Protein AF-A0A9P7BNQ9-F1 (afdb_monomer_lite)

Radius of gyration: 32.79 Å; chains: 1; bounding box: 95×55×80 Å

InterPro domains:
  IPR036397 Ribonuclease H superfamily [G3DSA:3.30.420.10] (17-223)
  IPR038717 Tc1-like transposase, DDE domain [PF13358] (156-223)

Organism: Rhizopus oryzae (NCBI:txid64495)

Structure (mmCIF, N/CA/C/O backbone):
data_AF-A0A9P7BNQ9-F1
#
_entry.id   AF-A0A9P7BNQ9-F1
#
loop_
_atom_site.group_PDB
_atom_site.id
_atom_site.type_symbol
_atom_site.label_atom_id
_atom_site.label_alt_id
_atom_site.label_comp_id
_atom_site.label_asym_id
_atom_site.label_entity_id
_atom_site.label_seq_id
_atom_site.pdbx_PDB_ins_code
_atom_site.Cartn_x
_atom_site.Cartn_y
_atom_site.Cartn_z
_atom_site.occupancy
_atom_site.B_iso_or_equiv
_atom_site.auth_seq_id
_atom_site.auth_comp_id
_atom_site.auth_asym_id
_atom_site.auth_atom_id
_atom_site.pdbx_PDB_model_num
ATOM 1 N N . MET A 1 1 ? -55.044 -30.433 34.835 1.00 41.53 1 MET A N 1
ATOM 2 C CA . MET A 1 1 ? -53.618 -30.325 34.464 1.00 41.53 1 MET A CA 1
ATOM 3 C C . MET A 1 1 ? -52.814 -30.305 35.751 1.00 41.53 1 MET A C 1
ATOM 5 O O . MET A 1 1 ? -52.710 -29.262 36.387 1.00 41.53 1 MET A O 1
ATOM 9 N N . GLU A 1 2 ? -52.365 -31.479 36.192 1.00 41.28 2 GLU A N 1
ATOM 10 C CA . GLU A 1 2 ? -51.482 -31.615 37.352 1.00 41.28 2 GLU A CA 1
ATOM 11 C C . GLU A 1 2 ? -50.128 -30.976 37.041 1.00 41.28 2 GLU A C 1
ATOM 13 O O . GLU A 1 2 ? -49.539 -31.198 35.983 1.00 41.28 2 GLU A O 1
ATOM 18 N N . LYS A 1 3 ? -49.645 -30.140 37.961 1.00 47.50 3 LYS A N 1
ATOM 19 C CA . LYS A 1 3 ? -48.278 -29.631 37.917 1.00 47.50 3 LYS A CA 1
ATOM 20 C C . LYS A 1 3 ? -47.369 -30.780 38.341 1.00 47.50 3 LYS A C 1
ATOM 22 O O . LYS A 1 3 ? -47.388 -31.160 39.506 1.00 47.50 3 LYS A O 1
ATOM 27 N N . ASN A 1 4 ? -46.582 -31.308 37.407 1.00 42.94 4 ASN A N 1
ATOM 28 C CA . ASN A 1 4 ? -45.502 -32.253 37.686 1.00 42.94 4 ASN A CA 1
ATOM 29 C C . ASN A 1 4 ? -44.459 -31.583 38.598 1.00 42.94 4 ASN A C 1
ATOM 31 O O . ASN A 1 4 ? -43.498 -30.973 38.129 1.00 42.94 4 ASN A O 1
ATOM 35 N N . GLY A 1 5 ? -44.684 -31.639 39.910 1.00 55.44 5 GLY A N 1
ATOM 36 C CA . GLY A 1 5 ? -43.767 -31.154 40.933 1.00 55.44 5 GLY A CA 1
ATOM 37 C C . GLY A 1 5 ? -42.676 -32.185 41.171 1.00 55.44 5 GLY A C 1
ATOM 38 O O . GLY A 1 5 ? -42.797 -33.010 42.069 1.00 55.44 5 GLY A O 1
ATOM 39 N N . GLY A 1 6 ? -41.633 -32.168 40.342 1.00 59.59 6 GLY A N 1
ATOM 40 C CA . GLY A 1 6 ? -40.443 -32.982 40.578 1.00 59.59 6 GLY A CA 1
ATOM 41 C C . GLY A 1 6 ? -39.765 -32.590 41.894 1.00 59.59 6 GLY A C 1
ATOM 42 O O . GLY A 1 6 ? -39.545 -31.407 42.156 1.00 59.59 6 GLY A O 1
ATOM 43 N N . THR A 1 7 ? -39.436 -33.577 42.723 1.00 70.56 7 THR A N 1
ATOM 44 C CA . THR A 1 7 ? -38.715 -33.374 43.985 1.00 70.56 7 THR A CA 1
ATOM 45 C C . THR A 1 7 ? -37.227 -33.154 43.709 1.00 70.56 7 THR A C 1
ATOM 47 O O . THR A 1 7 ? -36.610 -33.901 42.950 1.00 70.56 7 THR A O 1
ATOM 50 N N . ILE A 1 8 ? -36.635 -32.129 44.323 1.00 69.00 8 ILE A N 1
ATOM 51 C CA . ILE A 1 8 ? -35.202 -31.824 44.213 1.00 69.00 8 ILE A CA 1
ATOM 52 C C . ILE A 1 8 ? -34.405 -32.858 45.023 1.00 69.00 8 ILE A C 1
ATOM 54 O O . ILE A 1 8 ? -34.778 -33.188 46.148 1.00 69.00 8 ILE A O 1
ATOM 58 N N . LEU A 1 9 ? -33.308 -33.371 44.455 1.00 65.88 9 LEU A N 1
ATOM 59 C CA . LEU A 1 9 ? -32.438 -34.337 45.129 1.00 65.88 9 LEU A CA 1
ATOM 60 C C . LEU A 1 9 ? -31.854 -33.752 46.429 1.00 65.88 9 LEU A C 1
ATOM 62 O O . LEU A 1 9 ? -31.409 -32.597 46.429 1.00 65.88 9 LEU A O 1
ATOM 66 N N . PRO A 1 10 ? -31.794 -34.534 47.524 1.00 71.19 10 PRO A N 1
ATOM 67 C CA . PRO A 1 10 ? -31.191 -34.084 48.772 1.00 71.19 10 PRO A CA 1
ATOM 68 C C . PRO A 1 10 ? -29.730 -33.676 48.531 1.00 71.19 10 PRO A C 1
ATOM 70 O O . PRO A 1 10 ? -28.917 -34.473 48.070 1.00 71.19 10 PRO A O 1
ATOM 73 N N . GLY A 1 11 ? -29.419 -32.406 48.808 1.00 67.56 11 GLY A N 1
ATOM 74 C CA . GLY A 1 11 ? -28.103 -31.794 48.580 1.00 67.56 11 GLY A CA 1
ATOM 75 C C . GLY A 1 11 ? -28.036 -30.795 47.417 1.00 67.56 11 GLY A C 1
ATOM 76 O O . GLY A 1 11 ? -27.066 -30.040 47.335 1.00 67.56 11 GLY A O 1
ATOM 77 N N . TYR A 1 12 ? -29.054 -30.723 46.553 1.00 72.62 12 TYR A N 1
ATOM 78 C CA . TYR A 1 12 ? -29.095 -29.760 45.449 1.00 72.62 12 TYR A CA 1
ATOM 79 C C . TYR A 1 12 ? -29.867 -28.494 45.849 1.00 72.62 12 TYR A C 1
ATOM 81 O O . TYR A 1 12 ? -31.018 -28.570 46.272 1.00 72.62 12 TYR A O 1
ATOM 89 N N . LYS A 1 13 ? -29.244 -27.315 45.720 1.00 72.88 13 LYS A N 1
ATOM 90 C CA . LYS A 1 13 ? -29.908 -26.029 45.991 1.00 72.88 13 LYS A CA 1
ATOM 91 C C . LYS A 1 13 ? -30.608 -25.535 44.720 1.00 72.88 13 LYS A C 1
ATOM 93 O O . LYS A 1 13 ? -29.928 -25.401 43.700 1.00 72.88 13 LYS A O 1
ATOM 98 N N . PRO A 1 14 ? -31.921 -25.247 44.739 1.00 70.38 14 PRO A N 1
ATOM 99 C CA . PRO A 1 14 ? -32.601 -24.675 43.583 1.00 70.38 14 PRO A CA 1
ATOM 100 C C . PRO A 1 14 ? -31.987 -23.326 43.198 1.00 70.38 14 PRO A C 1
ATOM 102 O O . PRO A 1 14 ? -31.536 -22.559 44.049 1.00 70.38 14 PRO A O 1
ATOM 105 N N . ALA A 1 15 ? -32.002 -23.008 41.900 1.00 61.06 15 ALA A N 1
ATOM 106 C CA . ALA A 1 15 ? -31.429 -21.768 41.368 1.00 61.06 15 ALA A CA 1
ATOM 107 C C . ALA A 1 15 ? -32.019 -20.496 42.014 1.00 61.06 15 ALA A C 1
ATOM 109 O O . ALA A 1 15 ? -31.353 -19.465 42.058 1.00 61.06 15 ALA A O 1
ATOM 110 N N . SER A 1 16 ? -33.238 -20.577 42.556 1.00 65.56 16 SER A N 1
ATOM 111 C CA . SER A 1 16 ? -33.899 -19.517 43.325 1.00 65.56 16 SER A CA 1
ATOM 112 C C . SER A 1 16 ? -33.275 -19.250 44.703 1.00 65.56 16 SER A C 1
ATOM 114 O O . SER A 1 16 ? -33.408 -18.145 45.217 1.00 65.56 16 SER A O 1
ATOM 116 N N . GLU A 1 17 ? -32.589 -20.227 45.304 1.00 67.88 17 GLU A N 1
ATOM 117 C CA . GLU A 1 17 ? -31.941 -20.119 46.624 1.00 67.88 17 GLU A CA 1
ATOM 118 C C . GLU A 1 17 ? -30.453 -19.750 46.540 1.00 67.88 17 GLU A C 1
ATOM 120 O O . GLU A 1 17 ? -29.814 -19.424 47.547 1.00 67.88 17 GLU A O 1
ATOM 125 N N . VAL A 1 18 ? -29.878 -19.763 45.335 1.00 69.75 18 VAL A N 1
ATOM 126 C CA . VAL A 1 18 ? -28.514 -19.286 45.106 1.00 69.75 18 VAL A CA 1
ATOM 127 C C . VAL A 1 18 ? -28.521 -17.758 45.174 1.00 69.75 18 VAL A C 1
ATOM 129 O O . VAL A 1 18 ? -28.841 -17.072 44.203 1.00 69.75 18 VAL A O 1
ATOM 132 N N . LYS A 1 19 ? -28.150 -17.198 46.334 1.00 54.53 19 LYS A N 1
ATOM 133 C CA . LYS A 1 19 ? -27.909 -15.753 46.472 1.00 54.53 19 LYS A CA 1
ATOM 134 C C . LYS A 1 19 ? -26.882 -15.316 45.422 1.00 54.53 19 LYS A C 1
ATOM 136 O O . LYS A 1 19 ? -25.728 -15.746 45.469 1.00 54.53 19 LYS A O 1
ATOM 141 N N . ARG A 1 20 ? -27.279 -14.439 44.494 1.00 53.41 20 ARG A N 1
ATOM 142 C CA . ARG A 1 20 ? -26.332 -13.755 43.603 1.00 53.41 20 ARG A CA 1
ATOM 143 C C . ARG A 1 20 ? -25.376 -12.954 44.489 1.00 53.41 20 ARG A C 1
ATOM 145 O O . ARG A 1 20 ? -25.826 -12.101 45.251 1.00 53.41 20 ARG A O 1
ATOM 152 N N . LYS A 1 21 ? -24.072 -13.249 44.438 1.00 49.69 21 LYS A N 1
ATOM 153 C CA . LYS A 1 21 ? -23.062 -12.386 45.070 1.00 49.69 21 LYS A CA 1
ATOM 154 C C . LYS A 1 21 ? -23.231 -10.987 44.476 1.00 49.69 21 LYS A C 1
ATOM 156 O O . LYS A 1 21 ? -23.180 -10.845 43.258 1.00 49.69 21 LYS A O 1
ATOM 161 N N . GLY A 1 22 ? -23.467 -9.987 45.323 1.00 49.16 22 GLY A N 1
ATOM 162 C CA . GLY A 1 22 ? -23.451 -8.591 44.898 1.00 49.16 22 GLY A CA 1
ATOM 163 C C . GLY A 1 22 ? -22.120 -8.279 44.217 1.00 49.16 22 GLY A C 1
ATOM 164 O O . GLY A 1 22 ? -21.075 -8.786 44.632 1.00 49.16 22 GLY A O 1
ATOM 165 N N . ASN A 1 23 ? -22.161 -7.497 43.140 1.00 56.72 23 ASN A N 1
ATOM 166 C CA . ASN A 1 23 ? -20.952 -7.066 42.454 1.00 56.72 23 ASN A CA 1
ATOM 167 C C . ASN A 1 23 ? -20.111 -6.248 43.441 1.00 56.72 23 ASN A C 1
ATOM 169 O O . ASN A 1 23 ? -20.526 -5.167 43.849 1.00 56.72 23 ASN A O 1
ATOM 173 N N . ASN A 1 24 ? -18.935 -6.746 43.824 1.00 56.19 24 ASN A N 1
ATOM 174 C CA . ASN A 1 24 ? -17.938 -5.922 44.501 1.00 56.19 24 ASN A CA 1
ATOM 175 C C . ASN A 1 24 ? -17.509 -4.840 43.503 1.00 56.19 24 ASN A C 1
ATOM 177 O O . ASN A 1 24 ? -16.727 -5.116 42.590 1.00 56.19 24 ASN A O 1
ATOM 181 N N . VAL A 1 25 ? -18.067 -3.636 43.625 1.00 60.28 25 VAL A N 1
ATOM 182 C CA . VAL A 1 25 ? -17.695 -2.494 42.790 1.00 60.28 25 VAL A CA 1
ATOM 183 C C . VAL A 1 25 ? -16.278 -2.087 43.194 1.00 60.28 25 VAL A C 1
ATOM 185 O O . VAL A 1 25 ? -16.073 -1.423 44.201 1.00 60.28 25 VAL A O 1
ATOM 188 N N . LYS A 1 26 ? -15.280 -2.557 42.439 1.00 66.94 26 LYS A N 1
ATOM 189 C CA . LYS A 1 26 ? -13.856 -2.279 42.700 1.00 66.94 26 LYS A CA 1
ATOM 190 C C . LYS A 1 26 ? -13.439 -0.843 42.349 1.00 66.94 26 LYS A C 1
ATOM 192 O O . LYS A 1 26 ? -12.344 -0.429 42.709 1.00 66.94 26 LYS A O 1
ATOM 197 N N . LEU A 1 27 ? -14.276 -0.106 41.619 1.00 75.19 27 LEU A N 1
ATOM 198 C CA . LEU A 1 27 ? -13.987 1.240 41.124 1.00 75.19 27 LEU A CA 1
ATOM 199 C C . LEU A 1 27 ? -14.905 2.260 41.803 1.00 75.19 27 LEU A C 1
ATOM 201 O O . LEU A 1 27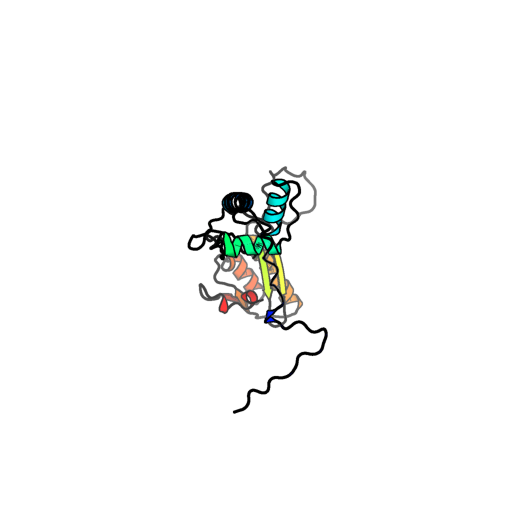 ? -16.121 2.215 41.624 1.00 75.19 27 LEU A O 1
ATOM 205 N N . THR A 1 28 ? -14.318 3.159 42.590 1.00 82.94 28 THR A N 1
ATOM 206 C CA . THR A 1 28 ? -15.021 4.234 43.299 1.00 82.94 28 THR A CA 1
ATOM 207 C C . THR A 1 28 ? -15.291 5.426 42.373 1.00 82.94 28 THR A C 1
ATOM 209 O O . THR A 1 28 ? -14.910 5.441 41.197 1.00 82.94 28 THR A O 1
ATOM 212 N N . GLU A 1 29 ? -15.980 6.441 42.894 1.00 81.06 29 GLU A N 1
ATOM 213 C CA . GLU A 1 29 ? -16.222 7.684 42.157 1.00 81.06 29 GLU A CA 1
ATOM 214 C C . GLU A 1 29 ? -14.923 8.463 41.896 1.00 81.06 29 GLU A C 1
ATOM 216 O O . GLU A 1 29 ? -14.718 8.958 40.794 1.00 81.06 29 GLU A O 1
ATOM 221 N N . GLU A 1 30 ? -13.979 8.444 42.839 1.00 84.00 30 GLU A N 1
ATOM 222 C CA . GLU A 1 30 ? -12.648 9.052 4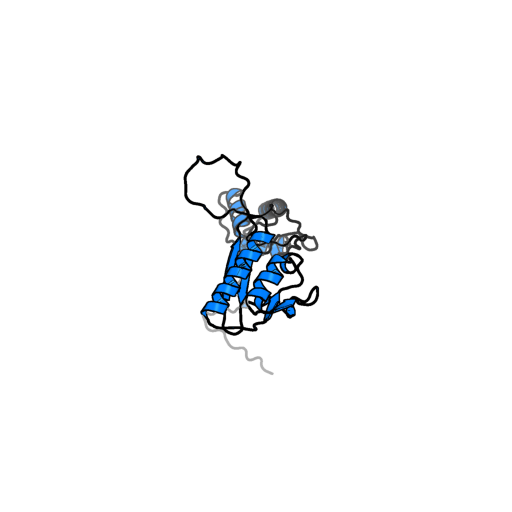2.682 1.00 84.00 30 GLU A CA 1
ATOM 223 C C . GLU A 1 30 ? -11.849 8.411 41.537 1.00 84.00 30 GLU A C 1
ATOM 225 O O . GLU A 1 30 ? -11.247 9.107 40.721 1.00 84.00 30 GLU A O 1
ATOM 230 N N . HIS A 1 31 ? -11.909 7.080 41.407 1.00 85.69 31 HIS A N 1
ATOM 231 C CA . HIS A 1 31 ? -11.294 6.370 40.280 1.00 85.69 31 HIS A CA 1
ATOM 232 C C . HIS A 1 31 ? -11.950 6.754 38.945 1.00 85.69 31 HIS A C 1
ATOM 234 O O . HIS A 1 31 ? -11.293 6.771 37.909 1.00 85.69 31 HIS A O 1
ATOM 240 N N . SER A 1 32 ? -13.251 7.060 38.969 1.00 85.50 32 SER A N 1
ATOM 241 C CA . SER A 1 32 ? -14.009 7.465 37.781 1.00 85.50 32 SER A CA 1
ATOM 242 C C . SER A 1 32 ? -13.563 8.851 37.308 1.00 85.50 32 SER A C 1
ATOM 244 O O . SER A 1 32 ? -13.264 9.014 36.131 1.00 85.50 32 SER A O 1
ATOM 246 N N . GLN A 1 33 ? -13.421 9.804 38.233 1.00 86.25 33 GLN A N 1
ATOM 247 C CA . GLN A 1 33 ? -12.929 11.158 37.948 1.00 86.25 33 GLN A CA 1
ATOM 248 C C . GLN A 1 33 ? -11.477 11.165 37.458 1.00 86.25 33 GLN A C 1
ATOM 250 O O . GLN A 1 33 ? -11.134 11.908 36.542 1.00 86.25 33 GLN A O 1
ATOM 255 N N . ASN A 1 34 ? -10.620 10.319 38.038 1.00 87.44 34 ASN A N 1
ATOM 256 C CA . ASN A 1 34 ? -9.235 10.189 37.594 1.00 87.44 34 ASN A CA 1
ATOM 257 C C . ASN A 1 34 ? -9.141 9.644 36.159 1.00 87.44 34 ASN A C 1
ATOM 259 O O . ASN A 1 34 ? -8.402 10.197 35.348 1.00 87.44 34 ASN A O 1
ATOM 263 N N . LEU A 1 35 ? -9.924 8.609 35.830 1.00 85.88 35 LEU A N 1
ATOM 264 C CA . LEU A 1 35 ? -9.986 8.063 34.471 1.00 85.88 35 LEU A CA 1
ATOM 265 C C . LEU A 1 35 ? -10.541 9.076 33.470 1.00 85.88 35 LEU A C 1
ATOM 267 O O . LEU A 1 35 ? -10.014 9.165 32.367 1.00 85.88 35 LEU A O 1
ATOM 271 N N . ASP A 1 36 ? -11.567 9.836 33.851 1.00 86.06 36 ASP A N 1
ATOM 272 C CA . ASP A 1 36 ? -12.145 10.890 33.014 1.00 86.06 36 ASP A CA 1
ATOM 273 C C . ASP A 1 36 ? -11.082 11.946 32.666 1.00 86.06 36 ASP A C 1
ATOM 275 O O . ASP A 1 36 ? -10.769 12.156 31.494 1.00 86.06 36 ASP A O 1
ATOM 279 N N . ALA A 1 37 ? -10.398 12.488 33.680 1.00 86.62 37 ALA A N 1
ATOM 280 C CA . ALA A 1 37 ? -9.325 13.465 33.494 1.00 86.62 37 ALA A CA 1
ATOM 281 C C . ALA A 1 37 ? -8.128 12.906 32.698 1.00 86.62 37 ALA A C 1
ATOM 283 O O . ALA A 1 37 ? -7.523 13.611 31.886 1.00 86.62 37 ALA A O 1
ATOM 284 N N . PHE A 1 38 ? -7.770 11.637 32.915 1.00 86.31 38 PHE A N 1
ATOM 285 C CA . PHE A 1 38 ? -6.690 10.980 32.180 1.00 86.31 38 PHE A CA 1
ATOM 286 C C . PHE A 1 38 ? -7.039 10.794 30.699 1.00 86.31 38 PHE A C 1
ATOM 288 O O . PHE A 1 38 ? -6.207 11.079 29.836 1.00 86.31 38 PHE A O 1
ATOM 295 N N . ILE A 1 39 ? -8.263 10.357 30.392 1.00 85.75 39 ILE A N 1
ATOM 296 C CA . ILE A 1 39 ? -8.728 10.139 29.016 1.00 85.75 39 ILE A CA 1
ATOM 297 C C . ILE A 1 39 ? -8.904 11.474 28.283 1.00 85.75 39 ILE A C 1
ATOM 299 O O . ILE A 1 39 ? -8.540 11.555 27.111 1.00 85.75 39 ILE A O 1
ATOM 303 N N . GLU A 1 40 ? -9.383 12.524 28.955 1.00 80.56 40 GLU A N 1
ATOM 304 C CA . GLU A 1 40 ? -9.451 13.877 28.382 1.00 80.56 40 GLU A CA 1
ATOM 305 C C . GLU A 1 40 ? -8.058 14.415 28.021 1.00 80.56 40 GLU A C 1
ATOM 307 O O . GLU A 1 40 ? -7.868 14.988 26.948 1.00 80.56 40 GLU A O 1
ATOM 312 N N . LYS A 1 41 ? -7.055 14.187 28.880 1.00 84.19 41 LYS A N 1
ATOM 313 C CA . LYS A 1 41 ? -5.667 14.606 28.627 1.00 84.19 41 LYS A CA 1
ATOM 314 C C . LYS A 1 41 ? -4.957 13.736 27.580 1.00 84.19 41 LYS A C 1
ATOM 316 O O . LYS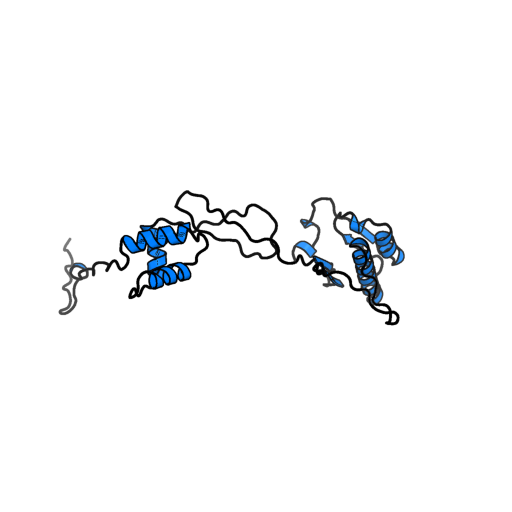 A 1 41 ? -4.071 14.221 26.875 1.00 84.19 41 LYS A O 1
ATOM 321 N N . HIS A 1 42 ? -5.322 12.458 27.486 1.00 81.19 42 HIS A N 1
ATOM 322 C CA . HIS A 1 42 ? -4.698 11.466 26.610 1.00 81.19 42 HIS A CA 1
ATOM 323 C C . HIS A 1 42 ? -5.760 10.686 25.813 1.00 81.19 42 HIS A C 1
ATOM 325 O O . HIS A 1 42 ? -5.986 9.500 26.072 1.00 81.19 42 HIS A O 1
ATOM 331 N N . PRO A 1 43 ? -6.388 11.298 24.791 1.00 76.44 43 PRO A N 1
ATOM 332 C CA . PRO A 1 43 ? -7.505 10.683 24.073 1.00 76.44 43 PRO A CA 1
ATOM 333 C C . PRO A 1 43 ? -7.107 9.408 23.312 1.00 76.44 43 PRO A C 1
ATOM 335 O O . PRO A 1 43 ? -7.955 8.574 23.016 1.00 76.44 43 PRO A O 1
ATOM 338 N N . THR A 1 44 ? -5.825 9.192 23.015 1.00 72.38 44 THR A N 1
ATOM 339 C CA . THR A 1 44 ? -5.317 7.993 22.322 1.00 72.38 44 THR A CA 1
ATOM 340 C C . THR A 1 44 ? -4.885 6.856 23.257 1.00 72.38 44 THR A C 1
ATOM 342 O O . THR A 1 44 ? -4.410 5.831 22.768 1.00 72.38 44 THR A O 1
ATOM 345 N N . CYS A 1 45 ? -5.035 7.001 24.581 1.00 77.69 45 CYS A N 1
ATOM 346 C CA . CYS A 1 45 ? -4.551 6.006 25.544 1.00 77.69 45 CYS A CA 1
ATOM 347 C C . CYS A 1 45 ? -5.201 4.626 25.345 1.00 77.69 45 CYS A C 1
ATOM 349 O O . CYS A 1 45 ? -6.423 4.495 25.170 1.00 77.69 45 CYS A O 1
ATOM 351 N N . ILE A 1 46 ? -4.404 3.558 25.418 1.00 80.62 46 ILE A N 1
ATOM 352 C CA . ILE A 1 46 ? -4.959 2.199 25.447 1.00 80.62 46 ILE A CA 1
ATOM 353 C C . ILE A 1 46 ? -5.461 1.864 26.857 1.00 80.62 46 ILE A C 1
ATOM 355 O O . ILE A 1 46 ? -5.149 2.539 27.834 1.00 80.62 46 ILE A O 1
ATOM 359 N N . VAL A 1 47 ? -6.296 0.825 26.978 1.00 84.31 47 VAL A N 1
ATOM 360 C CA . VAL A 1 47 ? -6.842 0.403 28.288 1.00 84.31 47 VAL A CA 1
ATOM 361 C C . VAL A 1 47 ? -5.717 0.077 29.279 1.00 84.31 47 VAL A C 1
ATOM 363 O O . VAL A 1 47 ? -5.865 0.337 30.471 1.00 84.31 47 VAL A O 1
ATOM 366 N N . LYS A 1 48 ? -4.589 -0.442 28.779 1.00 85.69 48 LYS A N 1
ATOM 367 C CA . LYS A 1 48 ? -3.388 -0.723 29.567 1.00 85.69 48 LYS A CA 1
ATOM 368 C C . LYS A 1 48 ? -2.835 0.541 30.226 1.00 85.69 48 LYS A C 1
ATOM 370 O O . LYS A 1 48 ? -2.742 0.568 31.444 1.00 85.69 48 LYS A O 1
ATOM 375 N N . ASP A 1 49 ? -2.604 1.604 29.457 1.00 84.94 49 ASP A N 1
ATOM 376 C CA . ASP A 1 49 ? -2.077 2.879 29.969 1.00 84.94 49 ASP A CA 1
ATOM 377 C C . ASP A 1 49 ? -3.006 3.496 31.024 1.00 84.94 49 ASP A C 1
ATOM 379 O O . ASP A 1 49 ? -2.558 3.973 32.062 1.00 84.94 49 ASP A O 1
ATOM 383 N N . ALA A 1 50 ? -4.322 3.440 30.789 1.00 84.69 50 ALA A N 1
ATOM 384 C CA . ALA A 1 50 ? -5.312 3.910 31.757 1.00 84.69 50 ALA A CA 1
ATOM 385 C C . ALA A 1 50 ? -5.313 3.066 33.044 1.00 84.69 50 ALA A C 1
ATOM 387 O O . ALA A 1 50 ? -5.537 3.588 34.133 1.00 84.69 50 ALA A O 1
ATOM 388 N N . THR A 1 51 ? -5.048 1.761 32.933 1.00 87.06 51 THR A N 1
ATOM 389 C CA . THR A 1 51 ? -4.929 0.860 34.088 1.00 87.06 51 THR A CA 1
ATOM 390 C C . THR A 1 51 ? -3.646 1.146 34.872 1.00 87.06 51 THR A C 1
ATOM 392 O O . THR A 1 51 ? -3.690 1.215 36.097 1.00 87.06 51 THR A O 1
ATOM 395 N N . GLU A 1 52 ? -2.527 1.364 34.178 1.00 86.88 52 GLU A N 1
ATOM 396 C CA . GLU A 1 52 ? -1.237 1.732 34.774 1.00 86.88 52 GLU A CA 1
ATOM 397 C C . GLU A 1 52 ? -1.336 3.069 35.516 1.00 86.88 52 GLU A C 1
ATOM 399 O O . GLU A 1 52 ? -1.020 3.123 36.702 1.00 86.88 52 GLU A O 1
ATOM 404 N N . SER A 1 53 ? -1.892 4.105 34.882 1.00 86.62 53 SER A N 1
ATOM 405 C CA . SER A 1 53 ? -2.086 5.421 35.504 1.00 86.62 53 SER A CA 1
ATOM 406 C C . SER A 1 53 ? -2.969 5.363 36.760 1.00 86.62 53 SER A C 1
ATOM 408 O O . SER A 1 53 ? -2.686 6.027 37.764 1.00 86.62 53 SER A O 1
ATOM 410 N N . LEU A 1 54 ? -4.006 4.519 36.747 1.00 86.94 54 LEU A N 1
ATOM 411 C CA . LEU A 1 54 ? -4.864 4.300 37.909 1.00 86.94 54 LEU A CA 1
ATOM 412 C C . LEU A 1 54 ? -4.101 3.607 39.052 1.00 86.94 54 LEU A C 1
ATOM 414 O O . LEU A 1 54 ? -4.225 4.005 40.210 1.00 86.94 54 LEU A O 1
ATOM 418 N N . CYS A 1 55 ? -3.300 2.587 38.738 1.00 85.31 55 CYS A N 1
ATOM 419 C CA . CYS A 1 55 ? -2.474 1.877 39.717 1.00 85.31 55 CYS A CA 1
ATOM 420 C C . CYS A 1 55 ? -1.333 2.746 40.277 1.00 85.31 55 CYS A C 1
ATOM 422 O O . CYS A 1 55 ? -0.985 2.596 41.448 1.00 85.31 55 CYS A O 1
ATOM 424 N N . GLU A 1 56 ? -0.773 3.657 39.478 1.00 86.50 56 GLU A N 1
ATOM 425 C CA . GLU A 1 56 ? 0.231 4.637 39.919 1.00 86.50 56 GLU A CA 1
ATOM 426 C C . GLU A 1 56 ? -0.365 5.674 40.876 1.00 86.50 56 GLU A C 1
ATOM 428 O O . GLU A 1 56 ? 0.243 5.999 41.898 1.00 86.50 56 GLU A O 1
ATOM 433 N N . THR A 1 57 ? -1.568 6.169 40.568 1.00 85.50 57 THR A N 1
ATOM 434 C CA . THR A 1 57 ? -2.239 7.203 41.371 1.00 85.50 57 THR A CA 1
ATOM 435 C C . THR A 1 57 ? -2.790 6.642 42.685 1.00 85.50 57 THR A C 1
ATOM 437 O O . THR A 1 57 ? -2.717 7.301 43.722 1.00 85.50 57 THR A O 1
ATOM 440 N N . PHE A 1 58 ? -3.313 5.413 42.668 1.00 85.75 58 PHE A N 1
ATOM 441 C CA . PHE A 1 58 ? -3.908 4.756 43.833 1.00 85.75 58 PHE A CA 1
ATOM 442 C C . PHE A 1 58 ? -3.075 3.534 44.242 1.00 85.75 58 PHE A C 1
ATOM 444 O O . PHE A 1 58 ? -3.359 2.394 43.860 1.00 85.75 58 PHE A O 1
ATOM 451 N N . GLN A 1 59 ? -2.036 3.770 45.048 1.00 75.62 59 GLN A N 1
ATOM 452 C CA . GLN A 1 59 ? -1.156 2.707 45.543 1.00 75.62 59 GLN A CA 1
ATOM 453 C C . GLN A 1 59 ? -1.951 1.652 46.335 1.00 75.62 59 GLN A C 1
ATOM 455 O O . GLN A 1 59 ? -2.620 1.962 47.318 1.00 75.62 59 GLN A O 1
ATOM 460 N N . GLY A 1 60 ? -1.875 0.389 45.901 1.00 75.50 60 GLY A N 1
ATOM 461 C CA . GLY A 1 60 ? -2.597 -0.745 46.503 1.00 75.50 60 GLY A CA 1
ATOM 462 C C . GLY A 1 60 ? -3.817 -1.227 45.709 1.00 75.50 60 GLY A C 1
ATOM 463 O O . GLY A 1 60 ? -4.428 -2.237 46.067 1.00 75.50 60 GLY A O 1
ATOM 464 N N . LEU A 1 61 ? -4.157 -0.561 44.605 1.00 77.88 61 LEU A N 1
ATOM 465 C CA . LEU A 1 61 ? -5.255 -0.964 43.735 1.00 77.88 61 LEU A CA 1
ATOM 466 C C . LEU A 1 61 ? -4.804 -2.038 42.728 1.00 77.88 61 LEU A C 1
ATOM 468 O O . LEU A 1 61 ? -3.995 -1.779 41.844 1.00 77.88 61 LEU A O 1
ATOM 472 N N . THR A 1 62 ? -5.337 -3.262 42.839 1.00 78.88 62 THR A N 1
ATOM 473 C CA . THR A 1 62 ? -5.096 -4.350 41.867 1.00 78.88 62 THR A CA 1
ATOM 474 C C . THR A 1 62 ? -6.349 -4.596 41.030 1.00 78.88 62 THR A C 1
ATOM 476 O O . THR A 1 62 ? -7.314 -5.227 41.485 1.00 78.88 62 THR A O 1
ATOM 479 N N . ILE A 1 63 ? -6.353 -4.087 39.798 1.00 82.31 63 ILE A N 1
ATOM 480 C CA . ILE A 1 63 ? -7.495 -4.173 38.879 1.00 82.31 63 ILE A CA 1
ATOM 481 C C . ILE A 1 63 ? -7.058 -4.789 37.549 1.00 82.31 63 ILE A C 1
ATOM 483 O O . ILE A 1 63 ? -5.942 -4.603 37.087 1.00 82.31 63 ILE A O 1
ATOM 487 N N . ASN A 1 64 ? -7.962 -5.564 36.949 1.00 86.62 64 ASN A N 1
ATOM 488 C CA . ASN A 1 64 ? -7.776 -6.153 35.627 1.00 86.62 64 ASN A CA 1
ATOM 489 C C . ASN A 1 64 ? -8.194 -5.145 34.540 1.00 86.62 64 ASN A C 1
ATOM 491 O O . ASN A 1 64 ? -9.257 -4.533 34.661 1.00 86.62 64 ASN A O 1
ATOM 495 N N . GLU A 1 65 ? -7.424 -5.047 33.455 1.00 83.62 65 GLU A N 1
ATOM 496 C CA . GLU A 1 65 ? -7.706 -4.210 32.276 1.00 83.62 65 GLU A CA 1
ATOM 497 C C . GLU A 1 65 ? -9.155 -4.341 31.771 1.00 83.62 65 GLU A C 1
ATOM 499 O O . GLU A 1 65 ? -9.812 -3.349 31.471 1.00 83.62 65 GLU A O 1
ATOM 504 N N . SER A 1 66 ? -9.717 -5.554 31.757 1.00 83.19 66 SER A N 1
ATOM 505 C CA . SER A 1 66 ? -11.119 -5.797 31.362 1.00 83.19 66 SER A CA 1
ATOM 506 C C . SER A 1 66 ? -12.147 -5.074 32.244 1.00 83.19 66 SER A C 1
ATOM 508 O O . SER A 1 66 ? -13.205 -4.663 31.767 1.00 83.19 66 SER A O 1
ATOM 510 N N . THR A 1 67 ? -11.840 -4.889 33.531 1.00 85.25 67 THR A N 1
ATOM 511 C CA . THR A 1 67 ? -12.701 -4.146 34.464 1.00 85.25 67 THR A CA 1
ATOM 512 C C . THR A 1 67 ? -12.635 -2.648 34.177 1.00 85.25 67 THR A C 1
ATOM 514 O O . THR A 1 67 ? -13.671 -1.988 34.207 1.00 85.25 67 THR A O 1
ATOM 517 N N . VAL A 1 68 ? -11.449 -2.134 33.837 1.00 85.50 68 VAL A N 1
ATOM 518 C CA . VAL A 1 68 ? -11.235 -0.735 33.435 1.00 85.50 68 VAL A CA 1
ATOM 519 C C . VAL A 1 68 ? -11.923 -0.448 32.100 1.00 85.50 68 VAL A C 1
ATOM 521 O O . VAL A 1 68 ? -12.676 0.514 32.001 1.00 85.50 68 VAL A O 1
ATOM 524 N N . TYR A 1 69 ? -11.771 -1.327 31.105 1.00 84.88 69 TYR A N 1
ATOM 525 C CA . TYR A 1 69 ? -12.458 -1.216 29.814 1.00 84.88 69 TYR A CA 1
ATOM 526 C C . TYR A 1 69 ? -13.976 -1.097 29.973 1.00 84.88 69 TYR A C 1
ATOM 528 O O . TYR A 1 69 ? -14.596 -0.192 29.409 1.00 84.88 69 TYR A O 1
ATOM 536 N N . ARG A 1 70 ? -14.575 -1.993 30.767 1.00 83.88 70 ARG A N 1
ATOM 537 C CA . ARG A 1 70 ? -16.017 -1.981 31.015 1.00 83.88 70 ARG A CA 1
ATOM 538 C C . ARG A 1 70 ? -16.453 -0.703 31.725 1.00 83.88 70 ARG A C 1
ATOM 540 O O . ARG A 1 70 ? -17.469 -0.125 31.376 1.00 83.88 70 ARG A O 1
ATOM 547 N N . HIS A 1 71 ? -15.669 -0.226 32.686 1.00 84.81 71 HIS A N 1
ATOM 548 C CA . HIS A 1 71 ? -15.976 1.010 33.406 1.00 84.81 71 HIS A CA 1
ATOM 549 C C . HIS A 1 71 ? -15.928 2.247 32.502 1.00 84.81 71 HIS A C 1
ATOM 551 O O . HIS A 1 71 ? -16.830 3.079 32.552 1.00 84.81 71 HIS A O 1
ATOM 557 N N . ILE A 1 72 ? -14.919 2.329 31.631 1.00 83.25 72 ILE A N 1
ATOM 558 C CA . ILE A 1 72 ? -14.768 3.403 30.639 1.00 83.25 72 ILE A CA 1
ATOM 559 C C . ILE A 1 72 ? -15.954 3.423 29.665 1.00 83.25 72 ILE A C 1
ATOM 561 O O . ILE A 1 72 ? -16.473 4.488 29.345 1.00 83.25 72 ILE A O 1
ATOM 565 N N . THR A 1 73 ? -16.390 2.252 29.202 1.00 79.81 73 THR A N 1
ATOM 566 C CA . THR A 1 73 ? -17.428 2.134 28.166 1.00 79.81 73 THR A CA 1
ATOM 567 C C . THR A 1 73 ? -18.854 2.195 28.714 1.00 79.81 73 THR A C 1
ATOM 569 O O . THR A 1 73 ? -19.709 2.824 28.097 1.00 79.81 73 THR A O 1
ATOM 572 N N . GLU A 1 74 ? -19.126 1.567 29.861 1.00 80.81 74 GLU A N 1
ATOM 573 C CA . GLU A 1 74 ? -20.475 1.468 30.435 1.00 80.81 74 GLU A CA 1
ATOM 574 C C . GLU A 1 74 ? -20.796 2.590 31.429 1.00 80.81 74 GLU A C 1
ATOM 576 O O . GLU A 1 74 ? -21.936 3.043 31.460 1.00 80.81 74 GLU A O 1
ATOM 581 N N . LYS A 1 75 ? -19.830 3.028 32.255 1.00 81.69 75 LYS A N 1
ATOM 582 C CA . LYS A 1 75 ? -20.079 4.029 33.313 1.00 81.69 75 LYS A CA 1
ATOM 583 C C . LYS A 1 75 ? -19.695 5.442 32.885 1.00 81.69 75 LYS A C 1
ATOM 585 O O . LYS A 1 75 ? -20.459 6.368 33.118 1.00 81.69 75 LYS A O 1
ATOM 590 N N . LEU A 1 76 ? -18.513 5.601 32.289 1.00 79.75 76 LEU A N 1
ATOM 591 C CA . LEU A 1 76 ? -18.024 6.899 31.806 1.00 79.75 76 LEU A CA 1
ATOM 592 C C . LEU A 1 76 ? -18.533 7.239 30.396 1.00 79.75 76 LEU A C 1
ATOM 594 O O . LEU A 1 76 ? -18.244 8.308 29.875 1.00 79.75 76 LEU A O 1
ATOM 598 N N . GLU A 1 77 ? -19.270 6.316 29.769 1.00 81.31 77 GLU A N 1
ATOM 599 C CA . GLU A 1 77 ? -19.859 6.460 28.434 1.00 81.31 77 GLU A CA 1
ATOM 600 C C . GLU A 1 77 ? -18.861 6.852 27.328 1.00 81.31 77 GLU A C 1
ATOM 602 O O . GLU A 1 77 ? -19.256 7.299 26.252 1.00 81.31 77 GLU A O 1
ATOM 607 N N . PHE A 1 78 ? -17.557 6.645 27.518 1.00 77.25 78 PHE A N 1
ATOM 608 C CA . PHE A 1 78 ? -16.594 6.885 26.452 1.00 77.25 78 PHE A CA 1
ATOM 609 C C . PHE A 1 78 ? -16.817 5.885 25.327 1.00 77.25 78 PHE A C 1
ATOM 611 O O . PHE A 1 78 ? -16.833 4.666 25.524 1.00 77.25 78 PHE A O 1
ATOM 618 N N . THR A 1 79 ? -16.940 6.406 24.111 1.00 69.75 79 THR A N 1
ATOM 619 C CA . THR A 1 79 ? -17.064 5.566 22.925 1.00 69.75 79 THR A CA 1
ATOM 620 C C . THR A 1 79 ? -15.717 5.504 22.223 1.00 69.75 79 THR A C 1
ATOM 622 O O . THR A 1 79 ? -15.050 6.518 22.020 1.00 69.75 79 THR A O 1
ATOM 625 N N . LEU A 1 80 ? -15.308 4.297 21.834 1.00 63.34 80 LEU A N 1
ATOM 626 C CA . LEU A 1 80 ? -14.139 4.105 20.985 1.00 63.34 80 LEU A CA 1
ATOM 627 C C . LEU A 1 80 ? -14.552 4.429 19.548 1.00 63.34 80 LEU A C 1
ATOM 629 O O . LEU A 1 80 ? -15.006 3.564 18.798 1.00 63.34 80 LEU A O 1
ATOM 633 N N . THR A 1 81 ? -14.503 5.712 19.205 1.00 58.19 81 THR A N 1
ATOM 634 C CA . THR A 1 81 ? -14.898 6.197 17.888 1.00 58.19 81 THR A CA 1
ATOM 635 C C . THR A 1 81 ? -13.713 6.183 16.936 1.00 58.19 81 THR A C 1
ATOM 637 O O . THR A 1 81 ? -12.544 6.314 17.298 1.00 58.19 81 THR A O 1
ATOM 640 N N . 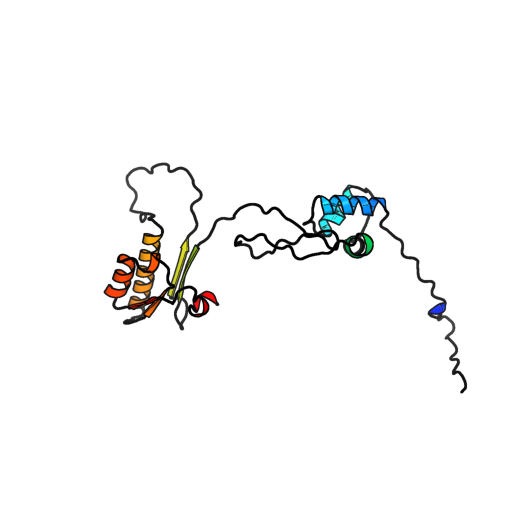ARG A 1 82 ? -14.025 5.960 15.662 1.00 50.22 82 ARG A N 1
ATOM 641 C CA . ARG A 1 82 ? -13.030 5.968 14.599 1.00 50.22 82 ARG A CA 1
ATOM 642 C C . ARG A 1 82 ? -12.651 7.420 14.320 1.00 50.22 82 ARG A C 1
ATOM 644 O O . ARG A 1 82 ? -13.506 8.199 13.909 1.00 50.22 82 ARG A O 1
ATOM 651 N N . THR A 1 83 ? -11.390 7.778 14.533 1.00 53.22 83 THR A N 1
ATOM 652 C CA . THR A 1 83 ? -10.920 9.148 14.306 1.00 53.22 83 THR A CA 1
ATOM 653 C C . THR A 1 83 ? -11.001 9.490 12.817 1.00 53.22 83 THR A C 1
ATOM 655 O O . THR A 1 83 ? -10.573 8.710 11.960 1.00 53.22 83 THR A O 1
ATOM 658 N N . GLN A 1 84 ? -11.553 10.660 12.500 1.00 48.47 84 GLN A N 1
ATOM 659 C CA . GLN A 1 84 ? -11.491 11.242 11.161 1.00 48.47 84 GLN A CA 1
ATOM 660 C C . GLN A 1 84 ? -10.119 11.904 11.015 1.00 48.47 84 GLN A C 1
ATOM 662 O O . GLN A 1 84 ? -9.810 12.878 11.696 1.00 48.47 84 GLN A O 1
ATOM 667 N N . ALA A 1 85 ? -9.265 11.365 10.148 1.00 45.97 85 ALA A N 1
ATOM 668 C CA . ALA A 1 85 ? -8.023 12.043 9.807 1.00 45.97 85 ALA A CA 1
ATOM 669 C C . ALA A 1 85 ? -8.360 13.306 8.998 1.00 45.97 85 ALA A C 1
ATOM 671 O O . ALA A 1 85 ? -8.923 13.204 7.907 1.00 45.97 85 ALA A O 1
ATOM 672 N N . ARG A 1 86 ? -7.987 14.495 9.488 1.00 44.47 86 ARG A N 1
ATOM 673 C CA . ARG A 1 86 ? -7.870 15.678 8.621 1.00 44.47 86 ARG A CA 1
ATOM 674 C C . ARG A 1 86 ? -6.754 15.359 7.621 1.00 44.47 86 ARG A C 1
ATOM 676 O O . ARG A 1 86 ? -5.615 15.133 8.013 1.00 44.47 86 ARG A O 1
ATOM 683 N N . PHE A 1 87 ? -7.131 15.182 6.358 1.00 36.94 87 PHE A N 1
ATOM 684 C CA . PHE A 1 87 ? -6.301 14.588 5.310 1.00 36.94 87 PHE A CA 1
ATOM 685 C C . PHE A 1 87 ? -4.905 15.220 5.189 1.00 36.94 87 PHE A C 1
ATOM 687 O O . PHE A 1 87 ? -4.776 16.392 4.854 1.00 36.94 87 PHE A O 1
ATOM 694 N N . TRP A 1 88 ? -3.876 14.379 5.303 1.00 31.70 88 TRP A N 1
ATOM 695 C CA . TRP A 1 88 ? -2.764 14.340 4.352 1.00 31.70 88 TRP A CA 1
ATOM 696 C C . TRP A 1 88 ? -2.251 12.896 4.282 1.00 31.70 88 TRP A C 1
ATOM 698 O O . TRP A 1 88 ? -2.141 12.223 5.309 1.00 31.70 88 TRP A O 1
ATOM 708 N N . PHE A 1 89 ? -2.036 12.388 3.069 1.00 37.09 89 PHE A N 1
ATOM 709 C CA . PHE A 1 89 ? -1.707 10.990 2.781 1.00 37.09 89 PHE A CA 1
ATOM 710 C C . PHE A 1 89 ? -0.511 10.504 3.616 1.00 37.09 89 PHE A C 1
ATOM 712 O O . PHE A 1 89 ? 0.609 10.986 3.456 1.00 37.09 89 PHE A O 1
ATOM 719 N N . LYS A 1 90 ? -0.743 9.539 4.517 1.00 39.91 90 LYS A N 1
ATOM 720 C CA . LYS A 1 90 ? 0.297 8.954 5.375 1.00 39.91 90 LYS A CA 1
ATOM 721 C C . LYS A 1 90 ? 0.792 7.618 4.837 1.00 39.91 90 LYS A C 1
ATOM 723 O O . LYS A 1 90 ? -0.002 6.745 4.506 1.00 39.91 90 LYS A O 1
ATOM 728 N N . LYS A 1 91 ? 2.116 7.439 4.884 1.00 43.34 91 LYS A N 1
ATOM 729 C CA . LYS A 1 91 ? 2.848 6.194 4.585 1.00 43.34 91 LYS A CA 1
ATOM 730 C C . LYS A 1 91 ? 2.698 5.078 5.632 1.00 43.34 91 LYS A C 1
ATOM 732 O O . LYS A 1 91 ? 3.033 3.942 5.333 1.00 43.34 91 LYS A O 1
ATOM 737 N N . ASN A 1 92 ? 2.177 5.368 6.826 1.00 45.75 92 ASN A N 1
ATOM 738 C CA . ASN A 1 92 ? 1.837 4.341 7.810 1.00 45.75 92 ASN A CA 1
ATOM 739 C C . ASN A 1 92 ? 0.324 4.162 7.828 1.00 45.75 92 ASN A C 1
ATOM 741 O O . ASN A 1 92 ? -0.411 5.020 8.312 1.00 45.75 92 ASN A O 1
ATOM 745 N N . MET A 1 93 ? -0.134 3.019 7.324 1.00 44.75 93 MET A N 1
ATOM 746 C CA . MET A 1 93 ? -1.548 2.645 7.238 1.00 44.75 93 MET A CA 1
ATOM 747 C C . MET A 1 93 ? -2.172 2.295 8.608 1.00 44.75 93 MET A C 1
ATOM 749 O O . MET A 1 93 ? -3.243 1.692 8.674 1.00 44.75 93 MET A O 1
ATOM 753 N N . VAL A 1 94 ? -1.521 2.674 9.715 1.00 52.34 94 VAL A N 1
ATOM 754 C CA . VAL A 1 94 ? -2.104 2.604 11.056 1.00 52.34 94 VAL A CA 1
ATOM 755 C C . VAL A 1 94 ? -2.965 3.842 11.243 1.00 52.34 94 VAL A C 1
ATOM 757 O O . VAL A 1 94 ? -2.482 4.972 11.329 1.00 52.34 94 VAL A O 1
ATOM 760 N N . ARG A 1 95 ? -4.277 3.615 11.251 1.00 52.94 95 ARG A N 1
ATOM 761 C CA . ARG A 1 95 ? -5.263 4.672 11.458 1.00 52.94 95 ARG A CA 1
ATOM 762 C C . ARG A 1 95 ? -5.113 5.195 12.889 1.00 52.94 95 ARG A C 1
ATOM 764 O O . ARG A 1 95 ? -5.129 4.371 13.802 1.00 52.94 95 ARG A O 1
ATOM 771 N N . PRO A 1 96 ? -4.987 6.516 13.104 1.00 60.66 96 PRO A N 1
ATOM 772 C CA . PRO A 1 96 ? -5.091 7.054 14.451 1.00 60.66 96 PRO A CA 1
ATOM 773 C C . PRO A 1 96 ? -6.476 6.693 15.006 1.00 60.66 96 PRO A C 1
ATOM 775 O O . PRO A 1 96 ? -7.479 6.816 14.300 1.00 60.66 96 PRO A O 1
ATOM 778 N N . VAL A 1 97 ? -6.506 6.177 16.232 1.00 64.94 97 VAL A N 1
ATOM 779 C CA . VAL A 1 97 ? -7.722 5.877 16.995 1.00 64.94 97 VAL A CA 1
ATOM 780 C C . VAL A 1 97 ? -7.647 6.697 18.275 1.00 64.94 97 VAL A C 1
ATOM 782 O O . VAL A 1 97 ? -6.594 6.746 18.907 1.00 64.94 97 VAL A O 1
ATOM 785 N N . ALA A 1 98 ? -8.749 7.342 18.642 1.00 69.44 98 ALA A N 1
ATOM 786 C CA . ALA A 1 98 ? -8.857 8.206 19.807 1.00 69.44 98 ALA A CA 1
ATOM 787 C C . ALA A 1 98 ? -10.228 8.030 20.470 1.00 69.44 98 ALA A C 1
ATOM 789 O O . ALA A 1 98 ? -11.177 7.559 19.843 1.00 69.44 98 ALA A O 1
ATOM 790 N N . ARG A 1 99 ? -10.327 8.388 21.745 1.00 69.56 99 ARG A N 1
ATOM 791 C CA . ARG A 1 99 ? -11.541 8.388 22.556 1.00 69.56 99 ARG A CA 1
ATOM 792 C C . ARG A 1 99 ? -12.059 9.812 22.706 1.00 69.56 99 ARG A C 1
ATOM 794 O O . ARG A 1 99 ? -11.284 10.758 22.795 1.00 69.56 99 ARG A O 1
ATOM 801 N N . SER A 1 100 ? -13.378 9.936 22.742 1.00 79.31 100 SER A N 1
ATOM 802 C CA . SER A 1 100 ? -14.103 11.163 23.073 1.00 79.31 100 SER A CA 1
ATOM 803 C C . SER A 1 100 ? -15.412 10.787 23.777 1.00 79.31 100 SER A C 1
ATOM 805 O O . SER A 1 100 ? -15.810 9.610 23.772 1.00 79.31 100 SER A O 1
ATOM 807 N N . LYS A 1 101 ? -16.057 11.765 24.418 1.00 74.44 101 LYS A N 1
ATOM 808 C CA . LYS A 1 101 ? -17.360 11.576 25.060 1.00 74.44 101 LYS A CA 1
ATOM 809 C C . LYS A 1 101 ? -18.400 11.157 24.020 1.00 74.44 101 LYS A C 1
ATOM 811 O O . LYS A 1 101 ? -18.297 11.457 22.828 1.00 74.44 101 LYS A O 1
ATOM 816 N N . LYS A 1 102 ? -19.410 10.408 24.459 1.00 63.94 102 LYS A N 1
ATOM 817 C CA . LYS A 1 102 ? -20.465 9.905 23.573 1.00 63.94 102 LYS A CA 1
ATOM 818 C C . LYS A 1 102 ? -21.193 11.066 22.892 1.00 63.94 102 LYS A C 1
ATOM 820 O O . LYS A 1 102 ? -21.849 11.859 23.553 1.00 63.94 102 LYS A O 1
ATOM 825 N N . GLY A 1 103 ? -21.101 11.126 21.565 1.00 68.25 103 GLY A N 1
ATOM 826 C CA . GLY A 1 103 ? -21.709 12.189 20.756 1.00 68.25 103 GLY A CA 1
ATOM 827 C C . GLY A 1 103 ? -20.758 13.325 20.368 1.00 68.25 103 GLY A C 1
ATOM 828 O O . GLY A 1 103 ? -21.139 14.156 19.549 1.00 68.25 103 GLY A O 1
ATOM 829 N N . GLU A 1 104 ? -19.523 13.331 20.874 1.00 67.12 104 GLU A N 1
ATOM 830 C CA . GLU A 1 104 ? -18.496 14.318 20.530 1.00 67.12 104 GLU A CA 1
ATOM 831 C C . GLU A 1 104 ? -17.456 13.759 19.540 1.00 67.12 104 GLU A C 1
ATOM 833 O O . GLU A 1 104 ? -17.264 12.546 19.395 1.00 67.12 104 GLU A O 1
ATOM 838 N N . THR A 1 105 ? -16.798 14.662 18.805 1.00 65.25 105 THR A N 1
ATOM 839 C CA . THR A 1 105 ? -15.772 14.308 17.811 1.00 65.25 105 THR A CA 1
ATOM 840 C C . THR A 1 105 ? -14.390 14.314 18.460 1.00 65.25 105 THR A C 1
ATOM 842 O O . THR A 1 105 ? -13.997 15.302 19.067 1.00 65.25 105 THR A O 1
ATOM 845 N N . ALA A 1 106 ? -13.634 13.223 18.311 1.00 69.56 106 ALA A N 1
ATOM 846 C CA . ALA A 1 106 ? -12.249 13.145 18.773 1.00 69.56 106 ALA A CA 1
ATOM 847 C C . ALA A 1 106 ? -11.297 13.822 17.769 1.00 69.56 106 ALA A C 1
ATOM 849 O O . ALA A 1 106 ? -11.226 13.399 16.610 1.00 69.56 106 ALA A O 1
ATOM 850 N N . GLU A 1 107 ? -10.539 14.823 18.218 1.00 70.50 107 GLU A N 1
ATOM 851 C CA . GLU A 1 107 ? -9.483 15.490 17.443 1.00 70.50 107 GLU A CA 1
ATOM 852 C C . GLU A 1 107 ? -8.093 15.037 17.925 1.00 70.50 107 GLU A C 1
ATOM 854 O O . GLU A 1 107 ? -7.882 14.822 19.117 1.00 70.50 107 GLU A O 1
ATOM 859 N N . VAL A 1 108 ? -7.144 14.841 17.002 1.00 62.91 108 VAL A N 1
ATOM 860 C CA . VAL A 1 108 ? -5.767 14.418 17.315 1.00 62.91 108 VAL A CA 1
ATOM 861 C C . VAL A 1 108 ? -4.789 15.199 16.451 1.00 62.91 108 VAL A C 1
ATOM 863 O O . VAL A 1 108 ? -4.861 15.125 15.220 1.00 62.91 108 VAL A O 1
ATOM 866 N N . ASP A 1 109 ? -3.837 15.869 17.096 1.00 60.28 109 ASP A N 1
ATOM 867 C CA . ASP A 1 109 ? -2.664 16.420 16.427 1.00 60.28 109 ASP A CA 1
ATOM 868 C C . ASP A 1 109 ? -1.701 15.295 16.060 1.00 60.28 109 ASP A C 1
ATOM 870 O O . ASP A 1 109 ? -1.343 14.445 16.878 1.00 60.28 109 ASP A O 1
ATOM 874 N N . VAL A 1 110 ? -1.286 15.267 14.799 1.00 61.09 110 VAL A N 1
ATOM 875 C CA . VAL A 1 110 ? -0.363 14.255 14.299 1.00 61.09 110 VAL A CA 1
ATOM 876 C C . VAL A 1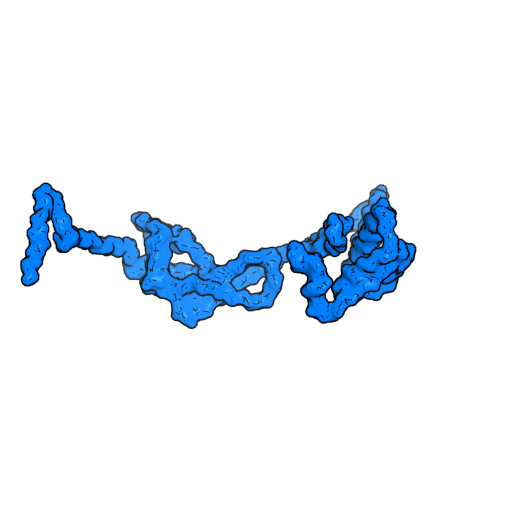 110 ? 0.993 14.895 14.034 1.00 61.09 110 VAL A C 1
ATOM 878 O O . VAL A 1 110 ? 1.092 15.839 13.256 1.00 61.09 110 VAL A O 1
ATOM 881 N N . GLU A 1 111 ? 2.038 14.302 14.612 1.00 50.69 111 GLU A N 1
ATOM 882 C CA . GLU A 1 111 ? 3.438 14.599 14.311 1.00 50.69 111 GLU A CA 1
ATOM 883 C C . GLU A 1 111 ? 3.773 14.452 12.809 1.00 50.69 111 GLU A C 1
ATOM 885 O O . GLU A 1 111 ? 3.282 13.555 12.111 1.00 50.69 111 GLU A O 1
ATOM 890 N N . ALA A 1 112 ? 4.603 15.367 12.300 1.00 51.97 112 ALA A N 1
ATOM 891 C CA . ALA A 1 112 ? 4.899 15.502 10.879 1.00 51.97 112 ALA A CA 1
ATOM 892 C C . ALA A 1 112 ? 5.979 14.519 10.377 1.00 51.97 112 ALA A C 1
ATOM 894 O O . ALA A 1 112 ? 7.084 14.459 10.902 1.00 51.97 112 ALA A O 1
ATOM 895 N N . GLU A 1 113 ? 5.613 13.822 9.296 1.00 55.41 113 GLU A N 1
ATOM 896 C CA . GLU A 1 113 ? 6.416 13.211 8.221 1.00 55.41 113 GLU A CA 1
ATOM 897 C C . GLU A 1 113 ? 7.635 12.326 8.562 1.00 55.41 113 GLU A C 1
ATOM 899 O O . GLU A 1 113 ? 8.742 12.776 8.844 1.00 55.41 113 GLU A O 1
ATOM 904 N N . GLY A 1 114 ? 7.471 11.020 8.315 1.00 54.34 114 GLY A N 1
ATOM 905 C CA . GLY A 1 114 ? 8.585 10.131 7.976 1.00 54.34 114 GLY A CA 1
ATOM 906 C C . GLY A 1 114 ? 9.111 10.378 6.552 1.00 54.34 114 GLY A C 1
ATOM 907 O O . GLY A 1 114 ? 8.437 10.961 5.705 1.00 54.34 114 GLY A O 1
ATOM 908 N N . THR A 1 115 ? 10.328 9.912 6.259 1.00 59.09 115 THR A N 1
ATOM 909 C CA . THR A 1 115 ? 10.981 10.113 4.954 1.00 59.09 115 THR A CA 1
ATOM 910 C C . THR A 1 115 ? 10.193 9.472 3.799 1.00 59.09 115 THR A C 1
ATOM 912 O O . THR A 1 115 ? 9.917 8.272 3.795 1.00 59.09 115 THR A O 1
ATOM 915 N N . ASN A 1 116 ? 9.853 10.267 2.778 1.00 64.19 116 ASN A N 1
ATOM 916 C CA . ASN A 1 116 ? 9.065 9.818 1.632 1.00 64.19 116 ASN A CA 1
ATOM 917 C C . ASN A 1 116 ? 9.854 8.949 0.646 1.00 64.19 116 ASN A C 1
ATOM 919 O O . ASN A 1 116 ? 10.418 9.460 -0.306 1.00 64.19 116 ASN A O 1
ATOM 923 N N . LEU A 1 117 ? 9.831 7.630 0.810 1.00 66.88 117 LEU A N 1
ATOM 924 C CA . LEU A 1 117 ? 10.328 6.715 -0.220 1.00 66.88 117 LEU A CA 1
ATOM 925 C C . LEU A 1 117 ? 9.495 6.769 -1.514 1.00 66.88 117 LEU A C 1
ATOM 927 O O . LEU A 1 117 ? 8.268 6.675 -1.438 1.00 66.88 117 LEU A O 1
ATOM 931 N N . SER A 1 118 ? 10.154 6.857 -2.667 1.00 76.12 118 SER A N 1
ATOM 932 C CA . SER A 1 118 ? 9.540 6.685 -3.990 1.00 76.12 118 SER A CA 1
ATOM 933 C C . SER A 1 118 ? 10.055 5.399 -4.628 1.00 76.12 118 SER A C 1
ATOM 935 O O . SER A 1 118 ? 11.242 5.099 -4.528 1.00 76.12 118 SER A O 1
ATOM 937 N N . ILE A 1 119 ? 9.181 4.637 -5.276 1.00 83.88 119 ILE A N 1
ATOM 938 C CA . ILE A 1 119 ? 9.535 3.406 -5.989 1.00 83.88 119 ILE A CA 1
ATOM 939 C C . ILE A 1 119 ? 9.046 3.558 -7.430 1.00 83.88 119 ILE A C 1
ATOM 941 O O . ILE A 1 119 ? 7.918 3.988 -7.654 1.00 83.88 119 ILE A O 1
ATOM 945 N N . LEU A 1 120 ? 9.904 3.237 -8.392 1.00 88.75 120 LEU A N 1
ATOM 946 C CA . LEU A 1 120 ? 9.589 3.130 -9.812 1.00 88.75 120 LEU A CA 1
ATOM 947 C C . LEU A 1 120 ? 9.578 1.648 -10.175 1.00 88.75 120 LEU A C 1
ATOM 949 O O . LEU A 1 120 ? 10.546 0.942 -9.901 1.00 88.75 120 LEU A O 1
ATOM 953 N N . GLY A 1 121 ? 8.495 1.182 -10.787 1.00 90.50 121 GLY A N 1
ATOM 954 C CA . GLY A 1 121 ? 8.338 -0.205 -11.206 1.00 90.50 121 GLY A CA 1
ATOM 955 C C . GLY A 1 121 ? 7.899 -0.296 -12.659 1.00 90.50 121 GLY A C 1
ATOM 956 O O . GLY A 1 121 ? 7.138 0.538 -13.143 1.00 90.50 121 GLY A O 1
ATOM 957 N N . CYS A 1 122 ? 8.389 -1.315 -13.356 1.00 92.25 122 CYS A N 1
ATOM 958 C CA . CYS A 1 122 ? 7.924 -1.698 -14.681 1.00 92.25 122 CYS A CA 1
ATOM 959 C C . CYS A 1 122 ? 7.658 -3.199 -14.680 1.00 92.25 122 CYS A C 1
ATOM 961 O O . CYS A 1 122 ? 8.527 -3.989 -14.300 1.00 92.25 122 CYS A O 1
ATOM 963 N N . MET A 1 123 ? 6.463 -3.593 -15.109 1.00 92.81 123 MET A N 1
ATOM 964 C CA . MET A 1 123 ? 6.036 -4.985 -15.151 1.00 92.81 123 MET A CA 1
ATOM 965 C C . MET A 1 123 ? 5.411 -5.338 -16.497 1.00 92.81 123 MET A C 1
ATOM 967 O O . MET A 1 123 ? 4.966 -4.478 -17.254 1.00 92.81 123 MET A O 1
ATOM 971 N N . SER A 1 124 ? 5.372 -6.633 -16.770 1.00 91.19 124 SER A N 1
ATOM 972 C CA . SER A 1 124 ? 4.674 -7.241 -17.895 1.00 91.19 124 SER A CA 1
ATOM 973 C C . SER A 1 124 ? 3.725 -8.326 -17.383 1.00 91.19 124 SER A C 1
ATOM 975 O O . SER A 1 124 ? 3.766 -8.692 -16.208 1.00 91.19 124 SER A O 1
ATOM 977 N N . ALA A 1 125 ? 2.935 -8.920 -18.280 1.00 87.62 125 ALA A N 1
ATOM 978 C CA . ALA A 1 125 ? 2.113 -10.090 -17.961 1.00 87.62 125 ALA A CA 1
ATOM 979 C C . ALA A 1 125 ? 2.928 -11.294 -17.436 1.00 87.62 125 ALA A C 1
ATOM 981 O O . ALA A 1 125 ? 2.370 -12.175 -16.790 1.00 87.62 125 ALA A O 1
ATOM 982 N N . TYR A 1 126 ? 4.240 -11.332 -17.694 1.00 84.88 126 TYR A N 1
ATOM 983 C CA . TYR A 1 126 ? 5.141 -12.399 -17.249 1.00 84.88 126 TYR A CA 1
ATOM 984 C C . TYR A 1 126 ? 5.880 -12.071 -15.943 1.00 84.88 126 TYR A C 1
ATOM 986 O O . TYR A 1 126 ? 6.653 -12.895 -15.460 1.00 84.88 126 TYR A O 1
ATOM 994 N N . GLY A 1 127 ? 5.659 -10.882 -15.372 1.00 87.31 127 GLY A N 1
ATOM 995 C CA . GLY A 1 127 ? 6.272 -10.448 -14.118 1.00 87.31 127 GLY A CA 1
ATOM 996 C C . GLY A 1 127 ? 7.067 -9.146 -14.229 1.00 87.31 127 GLY A C 1
ATOM 997 O O . GLY A 1 127 ? 6.939 -8.382 -15.190 1.00 87.31 127 GLY A O 1
ATOM 998 N N . LEU A 1 128 ? 7.872 -8.890 -13.197 1.00 88.81 128 LEU A N 1
ATOM 999 C CA . LEU A 1 128 ? 8.651 -7.666 -13.010 1.00 88.81 128 LEU A CA 1
ATOM 1000 C C . LEU A 1 128 ? 9.808 -7.565 -14.018 1.00 88.81 128 LEU A C 1
ATOM 1002 O O . LEU A 1 128 ? 10.597 -8.497 -14.156 1.00 88.81 128 LEU A O 1
ATOM 1006 N N . ILE A 1 129 ? 9.922 -6.415 -14.684 1.00 90.12 129 ILE A N 1
ATOM 1007 C CA . ILE A 1 129 ? 10.984 -6.106 -15.653 1.00 90.12 129 ILE A CA 1
ATOM 1008 C C . ILE A 1 129 ? 12.089 -5.268 -15.006 1.00 90.12 129 ILE A C 1
ATOM 1010 O O . ILE A 1 129 ? 13.266 -5.576 -15.176 1.00 90.12 129 ILE A O 1
ATOM 1014 N N . ALA A 1 130 ? 11.721 -4.222 -14.260 1.00 89.50 130 ALA A N 1
ATOM 1015 C CA . ALA A 1 130 ? 12.666 -3.346 -13.568 1.00 89.50 130 ALA A CA 1
ATOM 1016 C C . ALA A 1 130 ? 12.032 -2.730 -12.314 1.00 89.50 130 ALA A C 1
ATOM 1018 O O . ALA A 1 130 ? 10.830 -2.447 -12.292 1.00 89.50 130 ALA A O 1
ATOM 1019 N N . LEU A 1 131 ? 12.849 -2.498 -11.284 1.00 89.31 131 LEU A N 1
ATOM 1020 C CA . LEU A 1 131 ? 12.444 -1.863 -10.030 1.00 89.31 131 LEU A CA 1
ATOM 1021 C C . LEU A 1 131 ? 13.562 -0.945 -9.538 1.00 89.31 131 LEU A C 1
ATOM 1023 O O . LEU A 1 131 ? 14.690 -1.388 -9.343 1.00 89.31 131 LEU A O 1
ATOM 1027 N N . SER A 1 132 ? 13.234 0.319 -9.292 1.00 85.19 132 SER A N 1
ATOM 1028 C CA 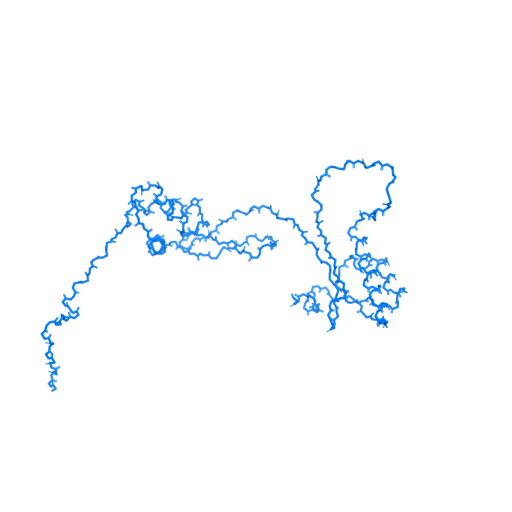. SER A 1 132 ? 14.168 1.317 -8.779 1.00 85.19 132 SER A CA 1
ATOM 1029 C C . SER A 1 132 ? 13.579 2.029 -7.565 1.00 85.19 132 SER A C 1
ATOM 1031 O O . SER A 1 132 ? 12.392 2.345 -7.520 1.00 85.19 132 SER A O 1
ATOM 1033 N N . GLN A 1 133 ? 14.406 2.272 -6.551 1.00 79.88 133 GLN A N 1
ATOM 1034 C CA . GLN A 1 133 ? 13.998 2.864 -5.281 1.00 79.88 133 GLN A CA 1
ATOM 1035 C C . GLN A 1 133 ? 14.734 4.185 -5.046 1.00 79.88 133 GLN A C 1
ATOM 1037 O O . GLN A 1 133 ? 15.957 4.265 -5.153 1.00 79.88 133 GLN A O 1
ATOM 1042 N N . GLN A 1 134 ? 13.991 5.212 -4.637 1.00 68.69 134 GLN A N 1
ATOM 1043 C CA . GLN A 1 134 ? 14.496 6.546 -4.347 1.00 68.69 134 GLN A CA 1
ATOM 1044 C C . GLN A 1 134 ? 14.198 6.937 -2.894 1.00 68.69 134 GLN A C 1
ATOM 1046 O O . GLN A 1 134 ? 13.045 7.014 -2.469 1.00 68.69 134 GLN A O 1
ATOM 1051 N N . VAL A 1 135 ? 15.253 7.223 -2.127 1.00 63.50 135 VAL A N 1
ATOM 1052 C CA . VAL A 1 135 ? 15.157 7.785 -0.772 1.00 63.50 135 VAL A CA 1
ATOM 1053 C C . VAL A 1 135 ? 15.487 9.285 -0.844 1.00 63.50 135 VAL A C 1
ATOM 1055 O O . VAL A 1 135 ? 16.566 9.637 -1.332 1.00 63.50 135 VAL A O 1
ATOM 1058 N N . PRO A 1 136 ? 14.613 10.190 -0.365 1.00 57.69 136 PRO A N 1
ATOM 1059 C CA . PRO A 1 136 ? 14.927 11.604 -0.218 1.00 57.69 136 PRO A CA 1
ATOM 1060 C C . PRO A 1 136 ? 16.172 11.781 0.645 1.00 57.69 136 PRO A C 1
ATOM 1062 O O . PRO A 1 136 ? 16.273 11.219 1.737 1.00 57.69 136 PRO A O 1
ATOM 1065 N N . LYS A 1 137 ? 17.133 12.584 0.182 1.00 56.69 137 LYS A N 1
ATOM 1066 C CA . LYS A 1 137 ? 18.296 12.919 1.007 1.00 56.69 137 LYS A CA 1
ATOM 1067 C C . LYS A 1 137 ? 17.849 13.795 2.174 1.00 56.69 137 LYS A C 1
ATOM 1069 O O . LYS A 1 137 ? 17.316 14.879 1.956 1.00 56.69 137 LYS A O 1
ATOM 1074 N N . SER A 1 138 ? 18.173 13.383 3.402 1.00 49.38 138 SER A N 1
ATOM 1075 C CA . SER A 1 138 ? 18.270 14.322 4.521 1.00 49.38 138 SER A CA 1
ATOM 1076 C C . SER A 1 138 ? 19.273 15.408 4.129 1.00 49.38 138 SER A C 1
ATOM 1078 O O . SER A 1 138 ? 20.383 15.087 3.688 1.00 49.38 138 SER A O 1
ATOM 1080 N N . SER A 1 139 ? 18.905 16.672 4.272 1.00 41.00 139 SER A N 1
ATOM 1081 C CA . SER A 1 139 ? 19.724 17.848 3.981 1.00 41.00 139 SER A CA 1
ATOM 1082 C C . SER A 1 139 ? 20.964 17.932 4.891 1.00 41.00 139 SER A C 1
ATOM 1084 O O . SER A 1 139 ? 21.062 18.776 5.775 1.00 41.00 139 SER A O 1
ATOM 1086 N N . ARG A 1 140 ? 21.970 17.072 4.684 1.00 45.53 140 ARG A N 1
ATOM 1087 C CA . ARG A 1 140 ? 23.303 17.247 5.283 1.00 45.53 140 ARG A CA 1
ATOM 1088 C C . ARG A 1 140 ? 24.145 18.148 4.375 1.00 45.53 140 ARG A C 1
ATOM 1090 O O . ARG A 1 140 ? 24.312 17.868 3.189 1.00 45.53 140 ARG A O 1
ATOM 1097 N N . LYS A 1 141 ? 24.640 19.257 4.944 1.00 41.78 141 LYS A N 1
ATOM 1098 C CA . LYS A 1 141 ? 25.491 20.268 4.289 1.00 41.78 141 LYS A CA 1
ATOM 1099 C C . LYS A 1 141 ? 26.625 19.601 3.495 1.00 41.78 141 LYS A C 1
ATOM 1101 O O . LYS A 1 141 ? 27.394 18.819 4.045 1.00 41.78 141 LYS A O 1
ATOM 1106 N N . LYS A 1 142 ? 26.733 19.946 2.206 1.00 40.34 142 LYS A N 1
ATOM 1107 C CA . LYS A 1 142 ? 27.802 19.505 1.297 1.00 40.34 142 LYS A CA 1
ATOM 1108 C C . LYS A 1 142 ? 29.174 19.924 1.844 1.00 40.34 142 LYS A C 1
ATOM 1110 O O . LYS A 1 142 ? 29.480 21.113 1.855 1.00 40.34 142 LYS A O 1
ATOM 1115 N N . GLN A 1 143 ? 30.018 18.965 2.214 1.00 42.97 143 GLN A N 1
ATOM 1116 C CA . GLN A 1 143 ? 31.473 19.147 2.171 1.00 42.97 143 GLN A CA 1
ATOM 1117 C C . GLN A 1 143 ? 31.979 18.652 0.806 1.00 42.97 143 GLN A C 1
ATOM 1119 O O . GLN A 1 143 ? 31.501 17.636 0.298 1.00 42.97 143 GLN A O 1
ATOM 1124 N N . LYS A 1 144 ? 32.891 19.400 0.172 1.00 33.88 144 LYS A N 1
ATOM 1125 C CA . LYS A 1 144 ? 33.503 19.027 -1.118 1.00 33.88 144 LYS A CA 1
ATOM 1126 C C . LYS A 1 144 ? 34.468 17.842 -0.917 1.00 33.88 144 LYS A C 1
ATOM 1128 O O . LYS A 1 144 ? 35.283 17.924 -0.002 1.00 33.88 144 LYS A O 1
ATOM 1133 N N . PRO A 1 145 ? 34.443 16.792 -1.760 1.00 36.91 145 PRO A N 1
ATOM 1134 C CA . PRO A 1 145 ? 35.459 15.743 -1.721 1.00 36.91 145 PRO A CA 1
ATOM 1135 C C . PRO A 1 145 ? 36.729 16.156 -2.499 1.00 36.91 145 PRO A C 1
ATOM 1137 O O . PRO A 1 145 ? 36.636 16.963 -3.430 1.00 36.91 145 PRO A O 1
ATOM 1140 N N . PRO A 1 146 ? 37.912 15.619 -2.139 1.00 37.03 146 PRO A N 1
ATOM 1141 C CA . PRO A 1 146 ? 39.168 15.889 -2.828 1.00 37.03 146 PRO A CA 1
ATOM 1142 C C . PRO A 1 146 ? 39.274 15.140 -4.167 1.00 37.03 146 PRO A C 1
ATOM 1144 O O . PRO A 1 146 ? 38.643 14.109 -4.403 1.00 37.03 146 PRO A O 1
ATOM 1147 N N . LEU A 1 147 ? 40.090 15.716 -5.048 1.00 39.22 147 LEU A N 1
ATOM 1148 C CA . LEU A 1 147 ? 40.365 15.316 -6.426 1.00 39.22 147 LEU A CA 1
ATOM 1149 C C . LEU A 1 147 ? 40.958 13.894 -6.508 1.00 39.22 147 LEU A C 1
ATOM 1151 O O . LEU A 1 147 ? 42.015 13.651 -5.935 1.00 39.22 147 LEU A O 1
ATOM 1155 N N . GLY A 1 148 ? 40.318 12.982 -7.260 1.00 43.75 148 GLY A N 1
ATOM 1156 C CA . GLY A 1 148 ? 40.988 11.759 -7.741 1.00 43.75 148 GLY A CA 1
ATOM 1157 C C . GLY A 1 148 ? 40.326 10.391 -7.517 1.00 43.75 148 GLY A C 1
ATOM 1158 O O . GLY A 1 148 ? 41.034 9.393 -7.588 1.00 43.75 148 GLY A O 1
ATOM 1159 N N . THR A 1 149 ? 39.011 10.275 -7.294 1.00 33.47 149 THR A N 1
ATOM 1160 C CA . THR A 1 149 ? 38.335 8.954 -7.259 1.00 33.47 149 THR A CA 1
ATOM 1161 C C . THR A 1 149 ? 37.381 8.775 -8.442 1.00 33.47 149 THR A C 1
ATOM 1163 O O . THR A 1 149 ? 36.688 9.708 -8.845 1.00 33.47 149 THR A O 1
ATOM 1166 N N . LYS A 1 150 ? 37.397 7.570 -9.027 1.00 35.72 150 LYS A N 1
ATOM 1167 C CA . LYS A 1 150 ? 36.630 7.152 -10.210 1.00 35.72 150 LYS A CA 1
ATOM 1168 C C . LYS A 1 150 ? 35.146 7.527 -10.083 1.00 35.72 150 LYS A C 1
ATOM 1170 O O . LYS A 1 150 ? 34.551 7.389 -9.020 1.00 35.72 150 LYS A O 1
ATOM 1175 N N . ARG A 1 151 ? 34.592 8.023 -11.195 1.00 31.19 151 ARG A N 1
ATOM 1176 C CA . ARG A 1 151 ? 33.267 8.646 -11.346 1.00 31.19 151 ARG A CA 1
ATOM 1177 C C . ARG A 1 151 ? 32.152 7.809 -10.704 1.00 31.19 151 ARG A C 1
ATOM 1179 O O . ARG A 1 151 ? 31.677 6.852 -11.304 1.00 31.19 151 ARG A O 1
ATOM 1186 N N . ALA A 1 152 ? 31.702 8.210 -9.518 1.00 37.53 152 ALA A N 1
ATOM 1187 C CA . ALA A 1 152 ? 30.335 7.938 -9.096 1.00 37.53 152 ALA A CA 1
ATOM 1188 C C . ALA A 1 152 ? 29.397 8.747 -10.006 1.00 37.53 152 ALA A C 1
ATOM 1190 O O . ALA A 1 152 ? 29.660 9.926 -10.261 1.00 37.53 152 ALA A O 1
ATOM 1191 N N . LEU A 1 153 ? 28.356 8.097 -10.533 1.00 37.22 153 LEU A N 1
ATOM 1192 C CA . LEU A 1 153 ? 27.378 8.709 -11.434 1.00 37.22 153 LEU A CA 1
ATOM 1193 C C . LEU A 1 153 ? 26.773 9.981 -10.803 1.00 37.22 153 LEU A C 1
ATOM 1195 O O . LEU A 1 153 ? 26.442 9.974 -9.611 1.00 37.22 153 LEU A O 1
ATOM 1199 N N . PRO A 1 154 ? 26.661 11.085 -11.564 1.00 37.12 154 PRO A N 1
ATOM 1200 C CA . PRO A 1 154 ? 26.153 12.347 -11.052 1.00 37.12 154 PRO A CA 1
ATOM 1201 C C . PRO A 1 154 ? 24.688 12.185 -10.634 1.00 37.12 154 PRO A C 1
ATOM 1203 O O . PRO A 1 154 ? 23.845 11.695 -11.375 1.00 37.12 154 PRO A O 1
ATOM 1206 N N . HIS A 1 155 ? 24.402 12.569 -9.394 1.00 45.12 155 HIS A N 1
ATOM 1207 C CA . HIS A 1 155 ? 23.061 12.542 -8.825 1.00 45.12 155 HIS A CA 1
ATOM 1208 C C . HIS A 1 155 ? 22.271 13.734 -9.369 1.00 45.12 155 HIS A C 1
ATOM 1210 O O . HIS A 1 155 ? 22.350 14.839 -8.823 1.00 45.12 155 HIS A O 1
ATOM 1216 N N . GLU A 1 156 ? 21.583 13.509 -10.480 1.00 38.44 156 GLU A N 1
ATOM 1217 C CA . GLU A 1 156 ? 20.855 14.523 -11.233 1.00 38.44 156 GLU A CA 1
ATOM 1218 C C . GLU A 1 156 ? 19.354 14.569 -10.858 1.00 38.44 156 GLU A C 1
ATOM 1220 O O . GLU A 1 156 ? 18.805 13.687 -10.198 1.00 38.44 156 GLU A O 1
ATOM 1225 N N . THR A 1 157 ? 18.705 15.670 -11.240 1.00 52.56 157 THR A N 1
ATOM 1226 C CA . THR A 1 157 ? 17.285 16.046 -11.083 1.00 52.56 157 THR A CA 1
ATOM 1227 C C . THR A 1 157 ? 16.292 14.887 -11.292 1.00 52.56 157 THR A C 1
ATOM 1229 O O . THR A 1 157 ? 16.555 14.022 -12.114 1.00 52.56 157 THR A O 1
ATOM 1232 N N . ASN A 1 158 ? 15.106 14.893 -10.656 1.00 61.78 158 ASN A N 1
ATOM 1233 C CA . ASN A 1 158 ? 14.074 13.832 -10.781 1.00 61.78 158 ASN A CA 1
ATOM 1234 C C . ASN A 1 158 ? 13.823 13.329 -12.223 1.00 61.78 158 ASN A C 1
ATOM 1236 O O . ASN A 1 158 ? 13.597 12.141 -12.428 1.00 61.78 158 ASN A O 1
ATOM 1240 N N . SER A 1 159 ? 13.911 14.214 -13.224 1.00 63.72 159 SER A N 1
ATOM 1241 C CA . SER A 1 159 ? 13.777 13.856 -14.643 1.00 63.72 159 SER A CA 1
ATOM 1242 C C . SER A 1 159 ? 14.910 12.963 -15.172 1.00 63.72 159 SER A C 1
ATOM 1244 O O . SER A 1 159 ? 14.654 12.073 -15.972 1.00 63.72 159 SER A O 1
ATOM 1246 N N . SER A 1 160 ? 16.154 13.177 -14.736 1.00 76.50 160 SER A N 1
ATOM 1247 C CA . SER A 1 160 ? 17.318 12.378 -15.160 1.00 76.50 160 SER A CA 1
ATOM 1248 C C . SER A 1 160 ? 17.246 10.937 -14.649 1.00 76.50 160 SER A C 1
ATOM 1250 O O . SER A 1 160 ? 17.551 9.997 -15.374 1.00 76.50 160 SER A O 1
ATOM 1252 N N . HIS A 1 161 ? 16.759 10.752 -13.419 1.00 82.56 161 HIS A N 1
ATOM 1253 C CA . HIS A 1 161 ? 16.604 9.436 -12.815 1.00 82.56 161 HIS A CA 1
ATOM 1254 C C . HIS A 1 161 ? 15.577 8.595 -13.574 1.00 82.56 161 HIS A C 1
ATOM 1256 O O . HIS A 1 161 ? 15.773 7.400 -13.773 1.00 82.56 161 HIS A O 1
ATOM 1262 N N . PHE A 1 162 ? 14.498 9.231 -14.037 1.00 88.81 162 PHE A N 1
ATOM 1263 C CA . PHE A 1 162 ? 13.497 8.549 -14.841 1.00 88.81 162 PHE A CA 1
ATOM 1264 C C . PHE A 1 162 ? 14.052 8.110 -16.206 1.00 88.81 162 PHE A C 1
ATOM 1266 O O . PHE A 1 162 ? 13.772 6.997 -16.637 1.00 88.81 162 PHE A O 1
ATOM 1273 N N . VAL A 1 163 ? 14.901 8.919 -16.850 1.00 90.50 163 VAL A N 1
ATOM 1274 C CA . VAL A 1 163 ? 15.582 8.519 -18.098 1.00 90.50 163 VAL A CA 1
ATOM 1275 C C . VAL A 1 163 ? 16.470 7.293 -17.872 1.00 90.50 163 VAL A C 1
ATOM 1277 O O . VAL A 1 163 ? 16.358 6.328 -18.621 1.00 90.50 163 VAL A O 1
ATOM 1280 N N . LEU A 1 164 ? 17.278 7.280 -16.806 1.00 90.19 164 LEU A N 1
ATOM 1281 C CA . LEU A 1 164 ? 18.112 6.120 -16.458 1.00 90.19 164 LEU A CA 1
ATOM 1282 C C . LEU A 1 164 ? 17.273 4.857 -16.214 1.00 90.19 164 LEU A C 1
ATOM 1284 O O . LEU A 1 164 ? 17.648 3.767 -16.638 1.00 90.19 164 LEU A O 1
ATOM 1288 N N . PHE A 1 165 ? 16.117 5.003 -15.564 1.00 92.31 165 PHE A N 1
ATOM 1289 C CA . PHE A 1 165 ? 15.190 3.893 -15.357 1.00 92.31 165 PHE A CA 1
ATOM 1290 C C . PHE A 1 165 ? 14.613 3.363 -16.680 1.00 92.31 165 PHE A C 1
ATOM 1292 O O . PHE A 1 165 ? 14.513 2.155 -16.879 1.00 92.31 165 PHE A O 1
ATOM 1299 N N . VAL A 1 166 ? 14.286 4.248 -17.626 1.00 93.88 166 VAL A N 1
ATOM 1300 C CA . VAL A 1 166 ? 13.840 3.852 -18.972 1.00 93.88 166 VAL A CA 1
ATOM 1301 C C . VAL A 1 166 ? 14.947 3.122 -19.736 1.00 93.88 166 VAL A C 1
ATOM 1303 O O . VAL A 1 166 ? 14.678 2.102 -20.371 1.00 93.88 166 VAL A O 1
ATOM 1306 N N . GLU A 1 167 ? 16.193 3.588 -19.649 1.00 92.25 167 GLU A N 1
ATOM 1307 C CA . GLU A 1 167 ? 17.347 2.903 -20.248 1.00 92.25 167 GLU A CA 1
ATOM 1308 C C . GLU A 1 167 ? 17.561 1.502 -19.653 1.00 92.25 167 GLU A C 1
ATOM 1310 O O . GLU A 1 167 ? 17.889 0.562 -20.382 1.00 92.25 167 GLU A O 1
ATOM 1315 N N . GLU A 1 168 ? 17.327 1.332 -18.349 1.00 93.31 168 GLU A N 1
ATOM 1316 C CA . GLU A 1 168 ? 17.360 0.028 -17.683 1.00 93.31 168 GLU A CA 1
ATOM 1317 C C . GLU A 1 168 ? 16.276 -0.912 -18.226 1.00 93.31 168 GLU A C 1
ATOM 1319 O O . GLU A 1 168 ? 16.597 -2.035 -18.627 1.00 93.31 168 GLU A O 1
ATOM 1324 N N . ILE A 1 169 ? 15.025 -0.446 -18.327 1.00 94.12 169 ILE A N 1
ATOM 1325 C CA . ILE A 1 169 ? 13.915 -1.216 -18.917 1.00 94.12 169 ILE A CA 1
ATOM 1326 C C . ILE A 1 169 ? 14.290 -1.678 -20.325 1.00 94.12 169 ILE A C 1
ATOM 1328 O O . ILE A 1 169 ? 14.226 -2.866 -20.638 1.00 94.12 169 ILE A O 1
ATOM 1332 N N . VAL A 1 170 ? 14.731 -0.746 -21.168 1.00 93.75 170 VAL A N 1
ATOM 1333 C CA . VAL A 1 170 ? 15.136 -1.016 -22.550 1.00 93.75 170 VAL A CA 1
ATOM 1334 C C . VAL A 1 170 ? 16.296 -2.015 -22.615 1.00 93.75 170 VAL A C 1
ATOM 1336 O O . VAL A 1 170 ? 16.305 -2.907 -23.467 1.00 93.75 170 VAL A O 1
ATOM 1339 N N . SER A 1 171 ? 17.276 -1.909 -21.717 1.00 92.12 171 SER A N 1
ATOM 1340 C CA . SER A 1 171 ? 18.389 -2.860 -21.620 1.00 92.12 171 SER A CA 1
ATOM 1341 C C . SER A 1 171 ? 17.894 -4.271 -21.304 1.00 92.12 171 SER A C 1
ATOM 1343 O O . SER A 1 171 ? 18.339 -5.236 -21.932 1.00 92.12 171 SER A O 1
ATOM 1345 N N . VAL A 1 172 ? 16.945 -4.403 -20.373 1.00 92.69 172 VAL A N 1
ATOM 1346 C CA . VAL A 1 172 ? 16.328 -5.691 -20.034 1.00 92.69 172 VAL A CA 1
ATOM 1347 C C . VAL A 1 172 ? 15.546 -6.243 -21.224 1.00 92.69 172 VAL A C 1
ATOM 1349 O O . VAL A 1 172 ? 15.794 -7.387 -21.600 1.00 92.69 172 VAL A O 1
ATOM 1352 N N . LEU A 1 173 ? 14.689 -5.439 -21.865 1.00 92.56 173 LEU A N 1
ATOM 1353 C CA . LEU A 1 173 ? 13.894 -5.845 -23.035 1.00 92.56 173 LEU A CA 1
ATOM 1354 C C . LEU A 1 173 ? 14.771 -6.340 -24.196 1.00 92.56 173 LEU A C 1
ATOM 1356 O O . LEU A 1 173 ? 14.500 -7.389 -24.785 1.00 92.56 173 LEU A O 1
ATOM 1360 N N . ASN A 1 174 ? 15.873 -5.643 -24.470 1.00 90.12 174 ASN A N 1
ATOM 1361 C CA . ASN A 1 174 ? 16.828 -6.050 -25.496 1.00 90.12 174 ASN A CA 1
ATOM 1362 C C . ASN A 1 174 ? 17.549 -7.358 -25.145 1.00 90.12 174 ASN A C 1
ATOM 1364 O O . ASN A 1 174 ? 17.724 -8.206 -26.020 1.00 90.12 174 ASN A O 1
ATOM 1368 N N . LYS A 1 175 ? 17.939 -7.556 -23.877 1.00 91.75 175 LYS A N 1
ATOM 1369 C CA . LYS A 1 175 ? 18.580 -8.803 -23.414 1.00 91.75 175 LYS A CA 1
ATOM 1370 C C . LYS A 1 175 ? 17.671 -10.018 -23.571 1.00 91.75 175 LYS A C 1
ATOM 1372 O O . LYS A 1 175 ? 18.157 -11.089 -23.919 1.00 91.75 175 LYS A O 1
ATOM 1377 N N . ILE A 1 176 ? 16.371 -9.852 -23.334 1.00 89.88 176 ILE A N 1
ATOM 1378 C CA . ILE A 1 176 ? 15.373 -10.917 -23.525 1.00 89.88 176 ILE A CA 1
ATOM 1379 C C . ILE A 1 176 ? 14.901 -11.042 -24.983 1.00 89.88 176 ILE A C 1
ATOM 1381 O O . ILE A 1 176 ? 14.103 -11.921 -25.295 1.00 89.88 176 ILE A O 1
ATOM 1385 N N . GLY A 1 177 ? 15.392 -10.187 -25.886 1.00 90.00 177 GLY A N 1
ATOM 1386 C CA . GLY A 1 177 ? 15.077 -10.235 -27.314 1.00 90.00 177 GLY A CA 1
ATOM 1387 C C . GLY A 1 177 ? 13.675 -9.739 -27.680 1.00 90.00 177 GLY A C 1
ATOM 1388 O O . GLY A 1 177 ? 13.230 -9.974 -28.804 1.00 90.00 177 GLY A O 1
ATOM 1389 N N . LEU A 1 178 ? 12.978 -9.049 -26.772 1.00 89.69 178 LEU A N 1
ATOM 1390 C CA . LEU A 1 178 ? 11.670 -8.462 -27.059 1.00 89.69 178 LEU A CA 1
ATOM 1391 C C . LEU A 1 178 ? 11.842 -7.131 -27.795 1.00 89.69 178 LEU A C 1
ATOM 1393 O O . LEU A 1 178 ? 12.592 -6.263 -27.363 1.00 89.69 178 LEU A O 1
ATOM 1397 N N . LYS A 1 179 ? 11.114 -6.958 -28.901 1.00 89.88 179 LYS A N 1
ATOM 1398 C CA . LYS A 1 179 ? 11.118 -5.754 -29.752 1.00 89.88 179 LYS A CA 1
ATOM 1399 C C . LYS A 1 179 ? 9.689 -5.337 -30.064 1.00 89.88 179 LYS A C 1
ATOM 1401 O O . LYS A 1 179 ? 8.793 -6.170 -29.974 1.00 89.88 179 LYS A O 1
ATOM 1406 N N . ASN A 1 180 ? 9.472 -4.086 -30.470 1.00 94.94 180 ASN A N 1
ATOM 1407 C CA . ASN A 1 180 ? 8.147 -3.551 -30.818 1.00 94.94 180 ASN A CA 1
ATOM 1408 C C . ASN A 1 180 ? 7.146 -3.593 -29.648 1.00 94.94 180 ASN A C 1
ATOM 1410 O O . ASN A 1 180 ? 5.944 -3.751 -29.840 1.00 94.94 180 ASN A O 1
ATOM 1414 N N . MET A 1 181 ? 7.654 -3.490 -28.418 1.00 94.31 181 MET A N 1
ATOM 1415 C CA . MET A 1 181 ? 6.825 -3.481 -27.208 1.00 94.31 181 MET A CA 1
ATOM 1416 C C . MET A 1 181 ? 6.232 -2.101 -26.945 1.00 94.31 181 MET A C 1
ATOM 1418 O O . MET A 1 181 ? 6.875 -1.086 -27.213 1.00 94.31 181 MET A O 1
ATOM 1422 N N . TYR A 1 182 ? 5.031 -2.085 -26.369 1.00 95.12 182 TYR A N 1
ATOM 1423 C CA . TYR A 1 182 ? 4.397 -0.881 -25.848 1.00 95.12 182 TYR A CA 1
ATOM 1424 C C . TYR A 1 182 ? 4.742 -0.723 -24.368 1.00 95.12 182 TYR A C 1
ATOM 1426 O O . TYR A 1 182 ? 4.384 -1.564 -23.547 1.00 95.12 182 TYR A O 1
ATOM 1434 N N . ILE A 1 183 ? 5.433 0.362 -24.035 1.00 94.50 183 ILE A N 1
ATOM 1435 C CA . ILE A 1 183 ? 5.692 0.790 -22.664 1.00 94.50 183 ILE A CA 1
ATOM 1436 C C . ILE A 1 183 ? 4.549 1.720 -22.269 1.00 94.50 183 ILE A C 1
ATOM 1438 O O . ILE A 1 183 ? 4.464 2.856 -22.745 1.00 94.50 183 ILE A O 1
ATOM 1442 N N . VAL A 1 184 ? 3.646 1.201 -21.442 1.00 93.88 184 VAL A N 1
ATOM 1443 C CA . VAL A 1 184 ? 2.481 1.932 -20.939 1.00 93.88 184 VAL A CA 1
ATOM 1444 C C . VAL A 1 184 ? 2.886 2.721 -19.697 1.00 93.88 184 VAL A C 1
ATOM 1446 O O . VAL A 1 184 ? 3.460 2.157 -18.770 1.00 93.88 184 VAL A O 1
ATOM 1449 N N . MET A 1 185 ? 2.611 4.023 -19.691 1.00 92.81 185 MET A N 1
ATOM 1450 C CA . MET A 1 185 ? 2.899 4.942 -18.585 1.00 92.81 185 MET A CA 1
ATOM 1451 C C . MET A 1 185 ? 1.659 5.789 -18.278 1.00 92.81 185 MET A C 1
ATOM 1453 O O . MET A 1 185 ? 0.806 6.004 -19.148 1.00 92.81 185 MET A O 1
ATOM 1457 N N . ASP A 1 186 ? 1.546 6.295 -17.053 1.00 90.75 186 ASP A N 1
ATOM 1458 C CA . ASP A 1 186 ? 0.521 7.273 -16.706 1.00 90.75 186 ASP A CA 1
ATOM 1459 C C . ASP A 1 186 ? 0.801 8.632 -17.377 1.00 90.75 186 ASP A C 1
ATOM 1461 O O . ASP A 1 186 ? 1.813 8.868 -18.043 1.00 90.75 186 ASP A O 1
ATOM 1465 N N . ASN A 1 187 ? -0.150 9.553 -17.260 1.00 90.56 187 ASN A N 1
ATOM 1466 C CA . ASN A 1 187 ? -0.141 10.804 -18.014 1.00 90.56 187 ASN A CA 1
ATOM 1467 C C . ASN A 1 187 ? 0.724 11.910 -17.371 1.00 90.56 187 ASN A C 1
ATOM 1469 O O . ASN A 1 187 ? 0.393 13.095 -17.488 1.00 90.56 187 ASN A O 1
ATOM 1473 N N . ALA A 1 188 ? 1.802 11.558 -16.665 1.00 87.56 188 ALA A N 1
ATOM 1474 C CA . ALA A 1 188 ? 2.656 12.528 -15.987 1.00 87.56 188 ALA A CA 1
ATOM 1475 C C . ALA A 1 188 ? 3.591 13.266 -16.961 1.00 87.56 188 ALA A C 1
ATOM 1477 O O . ALA A 1 188 ? 4.063 12.727 -17.964 1.00 87.56 188 ALA A O 1
ATOM 1478 N N . SER A 1 189 ? 3.902 14.529 -16.651 1.00 88.75 189 SER A N 1
ATOM 1479 C CA . SER A 1 189 ? 4.772 15.370 -17.487 1.00 88.75 189 SER A CA 1
ATOM 1480 C C . SER A 1 189 ? 6.190 14.808 -17.631 1.00 88.75 189 SER A C 1
ATOM 1482 O O . SER A 1 189 ? 6.786 14.925 -18.701 1.00 88.75 189 SER A O 1
ATOM 1484 N N . ILE A 1 190 ? 6.702 14.144 -16.591 1.00 88.31 190 ILE A N 1
ATOM 1485 C CA . ILE A 1 190 ? 8.031 13.515 -16.572 1.00 88.31 190 ILE A CA 1
ATOM 1486 C C . ILE A 1 190 ? 8.185 12.376 -17.594 1.00 88.31 190 ILE A C 1
ATOM 1488 O O . ILE A 1 190 ? 9.305 12.072 -17.988 1.00 88.31 190 ILE A O 1
ATOM 1492 N N . HIS A 1 191 ? 7.086 11.776 -18.062 1.00 90.19 191 HIS A N 1
ATOM 1493 C CA . HIS A 1 191 ? 7.109 10.685 -19.045 1.00 90.19 191 HIS A CA 1
ATOM 1494 C C . HIS A 1 191 ? 7.086 11.182 -20.493 1.00 90.19 191 HIS A C 1
ATOM 1496 O O . HIS A 1 191 ? 7.309 10.415 -21.428 1.00 90.19 191 HIS A O 1
ATOM 1502 N N . LYS A 1 192 ? 6.812 12.474 -20.692 1.00 91.06 192 LYS A N 1
ATOM 1503 C CA . LYS A 1 192 ? 6.659 13.095 -22.014 1.00 91.06 192 LYS A CA 1
ATOM 1504 C C . LYS A 1 192 ? 7.876 13.907 -22.435 1.00 91.06 192 LYS A C 1
ATOM 1506 O O . LYS A 1 192 ? 7.812 14.622 -23.434 1.00 91.06 192 LYS A O 1
ATOM 1511 N N . THR A 1 193 ? 8.962 13.842 -21.670 1.00 93.00 193 THR A N 1
ATOM 1512 C CA . THR A 1 193 ? 10.180 14.564 -22.019 1.00 93.00 193 THR A CA 1
ATOM 1513 C C . THR A 1 193 ? 10.774 13.997 -23.317 1.00 93.00 193 THR A C 1
ATOM 1515 O O . THR A 1 193 ? 10.661 12.790 -23.577 1.00 93.00 193 THR A O 1
ATOM 1518 N N . PRO A 1 194 ? 11.386 14.838 -24.171 1.00 93.44 194 PRO A N 1
ATOM 1519 C CA . PRO A 1 194 ? 11.993 14.379 -25.419 1.00 93.44 194 PRO A CA 1
ATOM 1520 C C . PRO A 1 194 ? 13.015 13.258 -25.214 1.00 93.44 194 PRO A C 1
ATOM 1522 O O . PRO A 1 194 ? 13.096 12.349 -26.037 1.00 93.44 194 PRO A O 1
ATOM 1525 N N . GLU A 1 195 ? 13.758 13.291 -24.109 1.00 92.56 195 GLU A N 1
ATOM 1526 C CA . GLU A 1 195 ? 14.782 12.308 -23.759 1.00 92.56 195 GLU A CA 1
ATOM 1527 C C . GLU A 1 195 ? 14.173 10.922 -23.524 1.00 92.56 195 GLU A C 1
ATOM 1529 O O . GLU A 1 195 ? 14.655 9.937 -24.083 1.00 92.56 195 GLU A O 1
ATOM 1534 N N . VAL A 1 196 ? 13.071 10.850 -22.771 1.00 93.50 196 VAL A N 1
ATOM 1535 C CA . VAL A 1 196 ? 12.338 9.600 -22.515 1.00 93.50 196 VAL A CA 1
ATOM 1536 C C . VAL A 1 196 ? 11.788 9.029 -23.815 1.00 93.50 196 VAL A C 1
ATOM 1538 O O . VAL A 1 196 ? 12.011 7.863 -24.141 1.00 93.50 196 VAL A O 1
ATOM 1541 N N . LEU A 1 197 ? 11.085 9.860 -24.588 1.00 94.81 197 LEU A N 1
ATOM 1542 C CA . LEU A 1 197 ? 10.467 9.430 -25.840 1.00 94.81 197 LEU A CA 1
ATOM 1543 C C . LEU A 1 197 ? 11.509 8.959 -26.858 1.00 94.81 197 LEU A C 1
ATOM 1545 O O . LEU A 1 197 ? 11.242 8.032 -27.625 1.00 94.81 197 LEU A O 1
ATOM 1549 N N . LYS A 1 198 ? 12.685 9.592 -26.869 1.00 94.50 198 LYS A N 1
ATOM 1550 C CA . LYS A 1 198 ? 13.809 9.199 -27.714 1.00 94.50 198 LYS A CA 1
ATOM 1551 C C . LYS A 1 198 ? 14.412 7.869 -27.259 1.00 94.50 198 LYS A C 1
ATOM 1553 O O . LYS A 1 198 ? 14.562 6.989 -28.096 1.00 94.50 198 LYS A O 1
ATOM 1558 N N . ALA A 1 199 ? 14.672 7.681 -25.963 1.00 93.19 199 ALA A N 1
ATOM 1559 C CA . ALA A 1 199 ? 15.226 6.430 -25.430 1.00 93.19 199 ALA A CA 1
ATOM 1560 C C . ALA A 1 199 ? 14.349 5.204 -25.763 1.00 93.19 199 ALA A C 1
ATOM 1562 O O . ALA A 1 199 ? 14.856 4.147 -26.149 1.00 93.19 199 ALA A O 1
ATOM 1563 N N . ILE A 1 200 ? 13.024 5.360 -25.684 1.00 95.31 200 ILE A N 1
ATOM 1564 C CA . ILE A 1 200 ? 12.056 4.306 -26.032 1.00 95.31 200 ILE A CA 1
ATOM 1565 C C . ILE A 1 200 ? 12.020 4.059 -27.548 1.00 95.31 200 ILE A C 1
ATOM 1567 O O . ILE A 1 200 ? 11.999 2.916 -28.001 1.00 95.31 200 ILE A O 1
ATOM 1571 N N . ARG A 1 201 ? 12.026 5.121 -28.358 1.00 95.19 201 ARG A N 1
ATOM 1572 C CA . ARG A 1 201 ? 11.923 5.004 -29.820 1.00 95.19 201 ARG A CA 1
ATOM 1573 C C . ARG A 1 201 ? 13.191 4.439 -30.455 1.00 95.19 201 ARG A C 1
ATOM 1575 O O . ARG A 1 201 ? 13.093 3.555 -31.302 1.00 95.19 201 ARG A O 1
ATOM 1582 N N . ASP A 1 202 ? 14.360 4.924 -30.040 1.00 94.19 202 ASP A N 1
ATOM 1583 C CA . ASP A 1 202 ? 15.664 4.516 -30.585 1.00 94.19 202 ASP A CA 1
ATOM 1584 C C . ASP A 1 202 ? 15.964 3.035 -30.296 1.00 94.19 202 ASP A C 1
ATOM 1586 O O . ASP A 1 202 ? 16.741 2.401 -31.007 1.00 94.19 202 ASP A O 1
ATOM 1590 N N . SER A 1 203 ? 15.301 2.457 -29.291 1.00 91.31 203 SER A N 1
ATOM 1591 C CA . SER A 1 203 ? 15.372 1.033 -28.965 1.00 91.31 203 SER A CA 1
ATOM 1592 C C . SER A 1 203 ? 14.332 0.159 -29.674 1.00 91.31 203 SER A C 1
ATOM 1594 O O . SER A 1 203 ? 14.315 -1.054 -29.474 1.00 91.31 203 SER A O 1
ATOM 1596 N N . GLY A 1 204 ? 13.496 0.733 -30.546 1.00 94.00 204 GLY A N 1
ATOM 1597 C CA . GLY A 1 204 ? 12.484 -0.012 -31.299 1.00 94.00 204 GLY A CA 1
ATOM 1598 C C . GLY A 1 204 ? 11.235 -0.356 -30.484 1.00 94.00 204 GLY A C 1
ATOM 1599 O O . GLY A 1 204 ? 10.564 -1.348 -30.773 1.00 94.00 204 GLY A O 1
ATOM 1600 N N . HIS A 1 205 ? 10.927 0.443 -29.461 1.00 95.62 205 HIS A N 1
ATOM 1601 C CA . HIS A 1 205 ? 9.725 0.325 -28.640 1.00 95.62 205 HIS A CA 1
ATOM 1602 C C . HIS A 1 205 ? 8.815 1.551 -28.814 1.00 95.62 205 HIS A C 1
ATOM 1604 O O . HIS A 1 205 ? 9.185 2.563 -29.417 1.00 95.62 205 HIS A O 1
ATOM 1610 N N . TYR A 1 206 ? 7.600 1.464 -28.278 1.00 96.25 206 TYR A N 1
ATOM 1611 C CA . TYR A 1 206 ? 6.581 2.504 -28.381 1.00 96.25 206 TYR A CA 1
ATOM 1612 C C . TYR A 1 206 ? 6.148 2.964 -26.993 1.00 96.25 206 TYR A C 1
ATOM 1614 O O . TYR A 1 206 ? 5.871 2.143 -26.127 1.00 96.25 206 TYR A O 1
ATOM 1622 N N . ALA A 1 207 ? 6.050 4.275 -26.783 1.00 95.75 207 ALA A N 1
ATOM 1623 C CA . ALA A 1 207 ? 5.453 4.833 -25.573 1.00 95.75 207 ALA A CA 1
ATOM 1624 C C . ALA A 1 207 ? 3.931 4.953 -25.750 1.00 95.75 207 ALA A C 1
ATOM 1626 O O . ALA A 1 207 ? 3.474 5.498 -26.759 1.00 95.75 207 ALA A O 1
ATOM 1627 N N . LEU A 1 208 ? 3.159 4.479 -24.771 1.00 95.50 208 LEU A N 1
ATOM 1628 C CA . LEU A 1 208 ? 1.707 4.651 -24.698 1.00 95.50 208 LEU A CA 1
ATOM 1629 C C . LEU A 1 208 ? 1.345 5.336 -23.378 1.00 95.50 208 LEU A C 1
ATOM 1631 O O . LEU A 1 208 ? 1.819 4.930 -22.322 1.00 95.50 208 LEU A O 1
ATOM 1635 N N . PHE A 1 209 ? 0.493 6.357 -23.437 1.00 94.62 209 PHE A N 1
ATOM 1636 C CA . PHE A 1 209 ? 0.065 7.106 -22.257 1.00 94.62 209 PHE A CA 1
ATOM 1637 C C . PHE A 1 209 ? -1.386 6.803 -21.927 1.00 94.62 209 PHE A C 1
ATOM 1639 O O . PHE A 1 209 ? -2.247 6.838 -22.811 1.00 94.62 209 PHE A O 1
ATOM 1646 N N . LEU A 1 210 ? -1.658 6.547 -20.652 1.00 92.44 210 LEU A N 1
ATOM 1647 C CA . LEU A 1 210 ? -3.023 6.387 -20.171 1.00 92.44 210 LEU A CA 1
ATOM 1648 C C . LEU A 1 210 ? -3.788 7.724 -20.201 1.00 92.44 210 LEU A C 1
ATOM 1650 O O . LEU A 1 210 ? -3.179 8.797 -20.108 1.00 92.44 210 LEU A O 1
ATOM 1654 N N . PRO A 1 211 ? -5.130 7.689 -20.304 1.00 91.88 211 PRO A N 1
ATOM 1655 C CA . PRO A 1 211 ? -5.953 8.876 -20.123 1.00 91.88 211 PRO A CA 1
ATOM 1656 C C . PRO A 1 211 ? -5.753 9.497 -18.736 1.00 91.88 211 PRO A C 1
ATOM 1658 O O . PRO A 1 211 ? -5.344 8.844 -17.773 1.00 91.88 211 PRO A O 1
ATOM 1661 N N . LEU A 1 212 ? -6.061 10.789 -18.624 1.00 87.44 212 LEU A N 1
ATOM 1662 C CA . LEU A 1 212 ? -5.963 11.501 -17.353 1.00 87.44 212 LEU A CA 1
ATOM 1663 C C . LEU A 1 212 ? -6.880 10.848 -16.299 1.00 87.44 212 LEU A C 1
ATOM 1665 O O . LEU A 1 212 ? -7.983 10.412 -16.621 1.00 87.44 212 LEU A O 1
ATOM 1669 N N . TYR A 1 213 ? -6.412 10.784 -15.049 1.00 83.38 213 TYR A N 1
ATOM 1670 C CA . TYR A 1 213 ? -7.157 10.232 -13.906 1.00 83.38 213 TYR A CA 1
ATOM 1671 C C . TYR A 1 213 ? -7.677 8.798 -14.104 1.00 83.38 213 TYR A C 1
ATOM 1673 O O . TYR A 1 213 ? -8.739 8.458 -13.590 1.00 83.38 213 TYR A O 1
ATOM 1681 N N . SER A 1 214 ? -6.940 7.954 -14.836 1.00 86.69 214 SER A N 1
ATOM 1682 C CA . SER A 1 214 ? -7.350 6.572 -15.128 1.00 86.69 214 SER A CA 1
ATOM 1683 C C . SER A 1 214 ? -6.445 5.498 -14.493 1.00 86.69 214 SER A C 1
ATOM 1685 O O . SER A 1 214 ? -5.893 4.670 -15.218 1.00 86.69 214 SER A O 1
ATOM 1687 N N . PRO A 1 215 ? -6.273 5.477 -13.155 1.00 84.50 215 PRO A N 1
ATOM 1688 C CA . PRO A 1 215 ? -5.406 4.502 -12.484 1.00 84.50 215 PRO A CA 1
ATOM 1689 C C . PRO A 1 215 ? -5.905 3.058 -12.634 1.00 84.50 215 PRO A C 1
ATOM 1691 O O . PRO A 1 215 ? -5.098 2.146 -12.711 1.00 84.50 215 PRO A O 1
ATOM 1694 N N . MET A 1 216 ? -7.218 2.847 -12.783 1.00 86.88 216 MET A N 1
ATOM 1695 C CA . MET A 1 216 ? -7.821 1.525 -13.026 1.00 86.88 216 MET A CA 1
ATOM 1696 C C . MET A 1 216 ? -7.369 0.862 -14.336 1.00 86.88 216 MET A C 1
ATOM 1698 O O . MET A 1 216 ? -7.652 -0.306 -14.572 1.00 86.88 216 MET A O 1
ATOM 1702 N N . LEU A 1 217 ? -6.717 1.616 -15.225 1.00 86.75 217 LEU A N 1
ATOM 1703 C CA . LEU A 1 217 ? -6.155 1.100 -16.473 1.00 86.75 217 LEU A CA 1
ATOM 1704 C C . LEU A 1 217 ? -4.667 0.761 -16.349 1.00 86.75 217 LEU A C 1
ATOM 1706 O O . LEU A 1 217 ? -4.067 0.337 -17.335 1.00 86.75 217 LEU A O 1
ATOM 1710 N N . ASN A 1 218 ? -4.068 0.971 -15.175 1.00 87.50 218 ASN A N 1
ATOM 1711 C CA . ASN A 1 218 ? -2.669 0.695 -14.903 1.00 87.50 218 ASN A CA 1
ATOM 1712 C C . ASN A 1 218 ? -2.549 -0.551 -14.006 1.00 87.50 218 ASN A C 1
ATOM 1714 O O . ASN A 1 218 ? -2.733 -0.441 -12.795 1.00 87.50 218 ASN A O 1
ATOM 1718 N N . PRO A 1 219 ? -2.218 -1.736 -14.558 1.00 84.31 219 PRO A N 1
ATOM 1719 C CA . PRO A 1 219 ? -2.186 -2.985 -13.791 1.00 84.31 219 PRO A CA 1
ATOM 1720 C C . PRO A 1 219 ? -1.256 -2.972 -12.567 1.00 84.31 219 PRO A C 1
ATOM 1722 O O . PRO A 1 219 ? -1.441 -3.768 -11.652 1.00 84.31 219 PRO A O 1
ATOM 1725 N N . ILE A 1 220 ? -0.260 -2.079 -12.532 1.00 85.44 220 ILE A N 1
ATOM 1726 C CA . ILE A 1 220 ? 0.680 -1.970 -11.407 1.00 85.44 220 ILE A CA 1
ATOM 1727 C C . ILE A 1 220 ? 0.051 -1.346 -10.148 1.00 85.44 220 ILE A C 1
ATOM 1729 O O . ILE A 1 220 ? 0.612 -1.482 -9.067 1.00 85.44 220 ILE A O 1
ATOM 1733 N N . GLU A 1 221 ? -1.104 -0.682 -10.268 1.00 81.69 221 GLU A N 1
ATOM 1734 C CA . GLU A 1 221 ? -1.798 -0.040 -9.138 1.00 81.69 221 GLU A CA 1
ATOM 1735 C C . GLU A 1 221 ? -2.578 -1.044 -8.270 1.00 81.69 221 GLU A C 1
ATOM 1737 O O . GLU A 1 221 ? -2.954 -0.721 -7.145 1.00 81.69 221 GLU A O 1
ATOM 1742 N N . GLU A 1 222 ? -2.834 -2.253 -8.781 1.00 75.31 222 GLU A N 1
ATOM 1743 C CA . GLU A 1 222 ? -3.560 -3.322 -8.072 1.00 75.31 222 GLU A CA 1
ATOM 1744 C C . GLU A 1 222 ? -2.631 -4.397 -7.469 1.00 75.31 222 GLU A C 1
ATOM 1746 O O . GLU A 1 222 ? -3.119 -5.390 -6.925 1.00 75.31 222 GLU A O 1
ATOM 1751 N N . CYS A 1 223 ? -1.308 -4.219 -7.586 1.00 59.94 223 CYS A N 1
ATOM 1752 C CA . CYS A 1 223 ? -0.292 -5.161 -7.101 1.00 59.94 223 CYS A CA 1
ATOM 1753 C C . CYS A 1 223 ? -0.056 -5.110 -5.583 1.00 59.94 223 CYS A C 1
ATOM 1755 O O . CYS A 1 223 ? -0.185 -4.024 -4.972 1.00 59.94 223 CYS A O 1
#

Foldseek 3Di:
DDDPPDDDPPPDDPPVRPPDDPPPLLADVVLVVQLVVVCVVPFQDDLVNSVVSSCVVDPPRDDDSVSSVCCCCPPVVKDFDQADDPDDDDPDPPGRTGIDHVPDHDDDDDDDDDWDKDKDFDADPVGTQDIDIDTDDDPDDDDDDDPDDDDDDDPDDPLVVVLVRLLSSLVSCVVVPHAQEEREDEPDPSCVDPSNQCSQVVSRYHYDYDDPPCCVVPPVSVD

Sequence (223 aa):
MEKNGGTILPGYKPASEVKRKGNNVKLTEEHSQNLDAFIEKHPTCIVKDATESLCETFQGLTINESTVYRHITEKLEFTLTRTQARFWFKKNMVRPVARSKKGETAEVDVEAEGTNLSILGCMSAYGLIALSQQVPKSSRKKQKPPLGTKRALPHETNSSHFVLFVEEIVSVLNKIGLKNMYIVMDNASIHKTPEVLKAIRDSGHYALFLPLYSPMLNPIEEC

pLDDT: mean 73.76, std 18.4, range [31.19, 96.25]

Secondary structure (DSSP, 8-state):
-----PPPPTTPPPTTTSPPPP------HHHHHHHHHHHHH-TT--HHHHHHHHHHHSTT----HHHHHHIIIIIS--EEEEP---S---SS----EEEE-TTSPP-----------EEEEEEETTEEEEEEEEPPPP----PPPPS----PPP---HHHHHHHHHHHHHHHHHHTT--S-EEEE-S-GGGSSHHHHHHHHHTT-EEEEPPTT-GGG-GGGG-